Protein AF-A0A8J4XPM4-F1 (afdb_monomer_lite)

Radius of gyration: 44.92 Å; chains: 1; bounding box: 118×61×129 Å

Secondary structure (DSSP, 8-state):
------B-TTT--BSS-GGG--SPP--TTT--SS-GGG-TTSPPPPPPP---SS------PPP-GGG-B-TTT--BT--TTS--GGGG-----------PPPPPPPPPPP-PPP--------HHHHHHHHHHHHHHHHHHHHHHHHHHHHHHHHHHHHHHHHHHHHHHHHHHHHHHHHHHHHHHHHHHHHHHHHHHHHHHTS--------PPP---------------------PPP---------

Organism: Chionoecetes opilio (NCBI:txid41210)

Foldseek 3Di:
DDDPFAQDPQQRDTRDHVVPDPDQGAQPQPRHRDDVVPDPRDDDDPPDPDDDDDDDDPPPPDPPQQPDADPVHRDGPDDPPNPPPVPPPPDDDDDDDDPDDDDDDDDDDDDDDDDDDDPPDDVVNVVVVVVVVVVVVVVVVVVVVVVVVVVVVVVVVVVVVVVVVVVVVVVVVVVVVVVVVVVVVVVVVVVVVVVVVVVVPPPPVPPPPPPDPDPDDDDDDDDDDDDDDDDDDDDDDDDDDDDDDD

Structure (mmCIF, N/CA/C/O backbone):
data_AF-A0A8J4XPM4-F1
#
_entry.id   AF-A0A8J4XPM4-F1
#
loop_
_atom_site.group_PDB
_atom_site.id
_atom_site.type_symbol
_atom_site.label_atom_id
_atom_site.label_alt_id
_atom_site.label_comp_id
_atom_site.label_asym_id
_atom_site.label_entity_id
_atom_site.label_seq_id
_atom_site.pdbx_PDB_ins_code
_atom_site.Cartn_x
_atom_site.Cartn_y
_atom_site.Cartn_z
_atom_site.occupancy
_atom_site.B_iso_or_equiv
_atom_site.auth_seq_id
_atom_site.auth_comp_id
_atom_site.auth_asym_id
_atom_site.auth_atom_id
_atom_site.pdbx_PDB_model_num
ATOM 1 N N . MET A 1 1 ? -12.839 8.897 8.160 1.00 42.00 1 MET A N 1
ATOM 2 C CA . MET A 1 1 ? -12.984 7.441 8.367 1.00 42.00 1 MET A CA 1
ATOM 3 C C . MET A 1 1 ? -13.917 6.866 7.301 1.00 42.00 1 MET A C 1
ATOM 5 O O . MET A 1 1 ? -15.115 6.746 7.505 1.00 42.00 1 MET A O 1
ATOM 9 N N . LYS A 1 2 ? -13.365 6.619 6.119 1.00 52.78 2 LYS A N 1
ATOM 10 C CA . LYS A 1 2 ? -13.901 5.799 5.024 1.00 52.78 2 LYS A CA 1
ATOM 11 C C . LYS A 1 2 ? -12.725 4.840 4.800 1.00 52.78 2 LYS A C 1
ATOM 13 O O . LYS A 1 2 ? -11.612 5.337 4.710 1.00 52.78 2 LYS A O 1
ATOM 18 N N . ASP A 1 3 ? -12.789 3.566 5.173 1.00 50.44 3 ASP A N 1
ATOM 19 C CA . ASP A 1 3 ? -12.898 2.480 4.187 1.00 50.44 3 ASP A CA 1
ATOM 20 C C . ASP A 1 3 ? -12.717 1.099 4.868 1.00 50.44 3 ASP A C 1
ATOM 22 O O . ASP A 1 3 ? -12.080 0.204 4.325 1.00 50.44 3 ASP A O 1
ATOM 26 N N . GLU A 1 4 ? -13.275 0.875 6.062 1.00 70.81 4 GLU A N 1
ATOM 27 C CA . GLU A 1 4 ? -13.401 -0.490 6.618 1.00 70.81 4 GLU A CA 1
ATOM 28 C C . GLU A 1 4 ? -14.730 -1.122 6.176 1.00 70.81 4 GLU A C 1
ATOM 30 O O . GLU A 1 4 ? -15.572 -1.551 6.967 1.00 70.81 4 GLU A O 1
ATOM 35 N N . GLN A 1 5 ? -14.972 -1.143 4.865 1.00 70.00 5 GLN A N 1
ATOM 36 C CA . GLN A 1 5 ? -16.084 -1.925 4.340 1.00 70.00 5 GLN A CA 1
ATOM 37 C C . GLN A 1 5 ? -15.714 -3.403 4.418 1.00 70.00 5 GLN A C 1
ATOM 39 O O . GLN A 1 5 ? -14.783 -3.872 3.767 1.00 70.00 5 GLN A O 1
ATOM 44 N N . SER A 1 6 ? -16.463 -4.142 5.235 1.00 77.62 6 SER A N 1
ATOM 45 C CA . SER A 1 6 ? -16.350 -5.595 5.302 1.00 77.62 6 SER A CA 1
ATOM 46 C C . SER A 1 6 ? -16.580 -6.198 3.913 1.00 77.62 6 SER A C 1
ATOM 48 O O . SER A 1 6 ? -17.618 -5.998 3.275 1.00 77.62 6 SER A O 1
ATOM 50 N N . TRP A 1 7 ? -15.558 -6.906 3.441 1.00 83.12 7 TRP A N 1
ATOM 51 C CA . TRP A 1 7 ? -15.551 -7.659 2.201 1.00 83.12 7 TRP A CA 1
ATOM 52 C C . TRP A 1 7 ? -15.975 -9.091 2.506 1.00 83.12 7 TRP A C 1
ATOM 54 O O . TRP A 1 7 ? -15.465 -9.748 3.419 1.00 83.12 7 TRP A O 1
ATOM 64 N N . CYS A 1 8 ? -16.956 -9.576 1.758 1.00 86.12 8 CYS A N 1
ATOM 65 C CA . CYS A 1 8 ? -17.426 -10.938 1.892 1.00 86.12 8 CYS A CA 1
ATOM 66 C C . CYS A 1 8 ? -16.533 -11.866 1.067 1.00 86.12 8 CYS A C 1
ATOM 68 O O . CYS A 1 8 ? -16.624 -11.889 -0.155 1.00 86.12 8 CYS A O 1
ATOM 70 N N . PHE A 1 9 ? -15.732 -12.708 1.715 1.00 80.12 9 PHE A N 1
ATOM 71 C CA . PHE A 1 9 ? -14.882 -13.693 1.027 1.00 80.12 9 PHE A CA 1
ATOM 72 C C . PHE A 1 9 ? -15.665 -14.746 0.231 1.00 80.12 9 PHE A C 1
ATOM 74 O O . PHE A 1 9 ? -15.098 -15.432 -0.614 1.00 80.12 9 PHE A O 1
ATOM 81 N N . ARG A 1 10 ? -16.965 -14.903 0.511 1.00 78.12 10 ARG A N 1
ATOM 82 C CA . ARG A 1 10 ? -17.815 -15.908 -0.139 1.00 78.12 10 ARG A CA 1
ATOM 83 C C . ARG A 1 10 ? -18.283 -15.467 -1.528 1.00 78.12 10 ARG A C 1
ATOM 85 O O . ARG A 1 10 ? -18.358 -16.290 -2.435 1.00 78.12 10 ARG A O 1
ATOM 92 N N . CYS A 1 11 ? -18.583 -14.177 -1.696 1.00 83.50 11 CYS A N 1
ATOM 93 C CA . CYS A 1 11 ? -19.112 -13.617 -2.946 1.00 83.50 11 CYS A CA 1
ATOM 94 C C . CYS A 1 11 ? -18.287 -12.462 -3.524 1.00 83.50 11 CYS A C 1
ATOM 96 O O . CYS A 1 11 ? -18.628 -11.959 -4.591 1.00 83.50 11 CYS A O 1
ATOM 98 N N . TRP A 1 12 ? -17.231 -12.044 -2.822 1.00 82.50 12 TRP A N 1
ATOM 99 C CA . TRP A 1 12 ? -16.387 -10.889 -3.137 1.00 82.50 12 TRP A CA 1
ATOM 100 C C . TRP A 1 12 ? -17.145 -9.550 -3.175 1.00 82.50 12 TRP A C 1
ATOM 102 O O . TRP A 1 12 ? -16.657 -8.567 -3.723 1.00 82.50 12 TRP A O 1
ATOM 112 N N . GLY A 1 13 ? -18.343 -9.504 -2.586 1.00 80.50 13 GLY A N 1
ATOM 113 C CA . GLY A 1 13 ? -19.171 -8.306 -2.479 1.00 80.50 13 GLY A CA 1
ATOM 114 C C . GLY A 1 13 ? -18.864 -7.482 -1.229 1.00 80.50 13 GLY A C 1
ATOM 115 O O . GLY A 1 13 ? -18.388 -8.002 -0.217 1.00 80.50 13 GLY A O 1
ATOM 116 N N . PHE A 1 14 ? -19.187 -6.193 -1.293 1.00 85.94 14 PHE A N 1
ATOM 117 C CA . PHE A 1 14 ? -19.075 -5.264 -0.169 1.00 85.94 14 PHE A CA 1
ATOM 118 C C . PHE A 1 14 ? -20.349 -5.267 0.690 1.00 85.94 14 PHE A C 1
ATOM 120 O O . PHE A 1 14 ? -21.438 -5.616 0.225 1.00 85.94 14 PHE A O 1
ATOM 127 N N . GLY A 1 15 ? -20.218 -4.859 1.955 1.00 86.62 15 GLY A N 1
ATOM 128 C CA . GLY A 1 15 ? -21.355 -4.529 2.823 1.00 86.62 15 GLY A CA 1
ATOM 129 C C . GLY A 1 15 ? -21.896 -5.678 3.677 1.00 86.62 15 GLY A C 1
ATOM 130 O O . GLY A 1 15 ? -22.925 -5.510 4.327 1.00 86.62 15 GLY A O 1
ATOM 131 N N . HIS A 1 16 ? -21.230 -6.835 3.701 1.00 87.06 16 HIS A N 1
ATOM 132 C CA . HIS A 1 16 ? -21.585 -7.936 4.598 1.00 87.06 16 HIS A CA 1
ATOM 133 C C . HIS A 1 16 ? -20.398 -8.869 4.871 1.00 87.06 16 HIS A C 1
ATOM 135 O O . HIS A 1 16 ? -19.428 -8.932 4.121 1.00 87.06 16 HIS A O 1
ATOM 141 N N . ILE A 1 17 ? -20.499 -9.637 5.957 1.00 85.25 17 ILE A N 1
ATOM 142 C CA . ILE A 1 17 ? -19.488 -10.612 6.385 1.00 85.25 17 ILE A CA 1
ATOM 143 C C . ILE A 1 17 ? -19.877 -11.996 5.847 1.00 85.25 17 ILE A C 1
ATOM 145 O O . ILE A 1 17 ? -21.061 -12.338 5.830 1.00 85.25 17 ILE A O 1
ATOM 149 N N . SER A 1 18 ? -18.895 -12.825 5.471 1.00 82.56 18 SER A N 1
ATOM 150 C CA . SER A 1 18 ? -19.085 -14.149 4.843 1.00 82.56 18 SER A CA 1
ATOM 151 C C . SER A 1 18 ? -20.121 -15.053 5.518 1.00 82.56 18 SER A C 1
ATOM 153 O O . SER A 1 18 ? -20.815 -15.803 4.836 1.00 82.56 18 SER A O 1
ATOM 155 N N . ARG A 1 19 ? -20.270 -14.961 6.847 1.00 83.69 19 ARG A N 1
ATOM 156 C CA . ARG A 1 19 ? -21.237 -15.751 7.629 1.00 83.69 19 ARG A CA 1
ATOM 157 C C . ARG A 1 19 ? -22.705 -15.447 7.295 1.00 83.69 19 ARG A C 1
ATOM 159 O O . ARG A 1 19 ? -23.546 -16.318 7.479 1.00 83.69 19 ARG A O 1
ATOM 166 N N . TYR A 1 20 ? -23.009 -14.237 6.830 1.00 87.25 20 TYR A N 1
ATOM 167 C CA . TYR A 1 20 ? -24.369 -13.791 6.494 1.00 87.25 20 TYR A CA 1
ATOM 168 C C . TYR A 1 20 ? -24.584 -13.668 4.981 1.00 87.25 20 TYR A C 1
ATOM 170 O O . TYR A 1 20 ? -25.550 -13.060 4.530 1.00 87.25 20 TYR A O 1
ATOM 178 N N . CYS A 1 21 ? -23.667 -14.214 4.181 1.00 86.19 21 CYS A N 1
ATOM 179 C CA . CYS A 1 21 ? -23.781 -14.191 2.735 1.00 86.19 21 CYS A CA 1
ATOM 180 C C . CYS A 1 21 ? -24.701 -15.316 2.252 1.00 86.19 21 CYS A C 1
ATOM 182 O O . CYS A 1 21 ? -24.356 -16.495 2.372 1.00 86.19 21 CYS A O 1
ATOM 184 N N . PHE A 1 22 ? -25.843 -14.936 1.675 1.00 86.56 22 PHE A N 1
ATOM 185 C CA . PHE A 1 22 ? -26.785 -15.849 1.017 1.00 86.56 22 PHE A CA 1
ATOM 186 C C . PHE A 1 22 ? -26.437 -16.129 -0.453 1.00 86.56 22 PHE A C 1
ATOM 188 O O . PHE A 1 22 ? -27.108 -16.933 -1.093 1.00 86.56 22 PHE A O 1
ATOM 195 N N . ALA A 1 23 ? -25.413 -15.471 -1.007 1.00 82.25 23 ALA A N 1
ATOM 196 C CA . ALA A 1 23 ? -24.981 -15.740 -2.372 1.00 82.25 23 ALA A CA 1
ATOM 197 C C . ALA A 1 23 ? -24.381 -17.150 -2.475 1.00 82.25 23 ALA A C 1
ATOM 199 O O . ALA A 1 23 ? -23.710 -17.623 -1.553 1.00 82.25 23 ALA A O 1
ATOM 200 N N . ALA A 1 24 ? -24.612 -17.803 -3.615 1.00 81.62 24 ALA A N 1
ATOM 201 C CA . ALA A 1 24 ? -23.974 -19.072 -3.932 1.00 81.62 24 ALA A CA 1
ATOM 202 C C . ALA A 1 24 ? -22.446 -18.912 -3.926 1.00 81.62 24 ALA A C 1
ATOM 204 O O . ALA A 1 24 ? -21.918 -17.868 -4.319 1.00 81.62 24 ALA A O 1
ATOM 205 N N . GLU A 1 25 ? -21.740 -19.945 -3.471 1.00 81.62 25 GLU A N 1
ATOM 206 C CA . GLU A 1 25 ? -20.280 -19.942 -3.450 1.00 81.62 25 GLU A CA 1
ATOM 207 C C . GLU A 1 25 ? -19.736 -19.789 -4.866 1.00 81.62 25 GLU A C 1
ATOM 209 O O . GLU A 1 25 ? -20.164 -20.474 -5.798 1.00 81.62 25 GLU A O 1
ATOM 214 N N . ARG A 1 26 ? -18.802 -18.851 -5.026 1.00 88.06 26 ARG A N 1
ATOM 215 C CA . ARG A 1 26 ? -18.101 -18.626 -6.288 1.00 88.06 26 ARG A CA 1
ATOM 216 C C . ARG A 1 26 ? -16.662 -19.078 -6.134 1.00 88.06 26 ARG A C 1
ATOM 218 O O . ARG A 1 26 ? -16.038 -18.860 -5.096 1.00 88.06 26 ARG A O 1
ATOM 225 N N . CYS A 1 27 ? -16.122 -19.679 -7.182 1.00 86.62 27 CYS A N 1
ATOM 226 C CA . CYS A 1 27 ? -14.729 -20.086 -7.194 1.00 86.62 27 CYS A CA 1
ATOM 227 C C . CYS A 1 27 ? -13.802 -18.869 -7.016 1.00 86.62 27 CYS A C 1
ATOM 229 O O . CYS A 1 27 ? -13.847 -17.942 -7.818 1.00 86.62 27 CYS A O 1
ATOM 231 N N . ALA A 1 28 ? -12.885 -18.907 -6.047 1.00 84.62 28 ALA A N 1
ATOM 232 C CA . ALA A 1 28 ? -11.930 -17.824 -5.784 1.00 84.62 28 ALA A CA 1
ATOM 233 C C . ALA A 1 28 ? -10.970 -17.539 -6.958 1.00 84.62 28 ALA A C 1
ATOM 235 O O . ALA A 1 28 ? -10.434 -16.444 -7.062 1.00 84.62 28 ALA A O 1
ATOM 236 N N . TRP A 1 29 ? -10.757 -18.519 -7.843 1.00 88.06 29 TRP A N 1
ATOM 237 C CA . TRP A 1 29 ? -9.830 -18.406 -8.976 1.00 88.06 29 TRP A CA 1
ATOM 238 C C . TRP A 1 29 ? -10.451 -17.845 -10.262 1.00 88.06 29 TRP A C 1
ATOM 240 O O . TRP A 1 29 ? -9.749 -17.231 -11.053 1.00 88.06 29 TRP A O 1
ATOM 250 N N . CYS A 1 30 ? -11.742 -18.081 -10.508 1.00 92.31 30 CYS A N 1
ATOM 251 C CA . CYS A 1 30 ? -12.391 -17.751 -11.786 1.00 92.31 30 CYS A CA 1
ATOM 252 C C . CYS A 1 30 ? -13.807 -17.179 -11.631 1.00 92.31 30 CYS A C 1
ATOM 254 O O . CYS A 1 30 ? -14.482 -16.904 -12.620 1.00 92.31 30 CYS A O 1
ATOM 256 N N . SER A 1 31 ? -14.293 -17.044 -10.396 1.00 87.31 31 SER A N 1
ATOM 257 C CA . SER A 1 31 ? -15.639 -16.577 -10.061 1.00 87.31 31 SER A CA 1
ATOM 258 C C . SER A 1 31 ? -16.785 -17.417 -10.651 1.00 87.31 31 SER A C 1
ATOM 260 O O . SER A 1 31 ? -17.922 -16.943 -10.701 1.00 87.31 31 SER A O 1
ATOM 262 N N . GLY A 1 32 ? -16.528 -18.656 -11.084 1.00 89.81 32 GLY A N 1
ATOM 263 C CA . GLY A 1 32 ? -17.542 -19.589 -11.595 1.00 89.81 32 GLY A CA 1
ATOM 264 C C . GLY A 1 32 ? -18.384 -20.266 -10.495 1.00 89.81 32 GLY A C 1
ATOM 265 O O . GLY A 1 32 ? -17.995 -20.226 -9.325 1.00 89.81 32 GLY A O 1
ATOM 266 N N . PRO A 1 33 ? -19.523 -20.899 -10.849 1.00 91.88 33 PRO A N 1
ATOM 267 C CA . PRO A 1 33 ? -20.434 -21.570 -9.914 1.00 91.88 33 PRO A CA 1
ATOM 268 C C . PRO A 1 33 ? -19.957 -22.996 -9.576 1.00 91.88 33 PRO A C 1
ATOM 270 O O . PRO A 1 33 ? -20.613 -23.982 -9.901 1.00 91.88 33 PRO A O 1
ATOM 273 N N . HIS A 1 34 ? -18.773 -23.114 -8.984 1.00 90.62 34 HIS A N 1
ATOM 274 C CA . HIS A 1 34 ? -18.203 -24.388 -8.540 1.00 90.62 34 HIS A CA 1
ATOM 275 C C . HIS A 1 34 ? -17.293 -24.183 -7.324 1.00 90.62 34 HIS A C 1
ATOM 277 O O . HIS A 1 34 ? -16.844 -23.068 -7.049 1.00 90.62 34 HIS A O 1
ATOM 283 N N . ASP A 1 35 ? -16.986 -25.271 -6.614 1.00 85.62 35 ASP A N 1
ATOM 284 C CA . ASP A 1 35 ? -16.034 -25.258 -5.501 1.00 85.62 35 ASP A CA 1
ATOM 285 C C . ASP A 1 35 ? -14.629 -24.905 -6.018 1.00 85.62 35 ASP A C 1
ATOM 287 O O . ASP A 1 35 ? -14.123 -25.531 -6.954 1.00 85.62 35 ASP A O 1
ATOM 291 N N . SER A 1 36 ? -13.963 -23.945 -5.368 1.00 85.75 36 SER A N 1
ATOM 292 C CA . SER A 1 36 ? -12.590 -23.514 -5.672 1.00 85.75 36 SER A CA 1
ATOM 293 C C . SER A 1 36 ? -11.576 -24.665 -5.746 1.00 85.75 36 SER A C 1
ATOM 295 O O . SER A 1 36 ? -10.544 -24.525 -6.405 1.00 85.75 36 SER A O 1
ATOM 297 N N . ARG A 1 37 ? -11.846 -25.802 -5.091 1.00 84.69 37 ARG A N 1
ATOM 298 C CA . ARG A 1 37 ? -11.010 -27.015 -5.138 1.00 84.69 37 ARG A CA 1
ATOM 299 C C . ARG A 1 37 ? -11.094 -27.766 -6.467 1.00 84.69 37 ARG A C 1
ATOM 301 O O . ARG A 1 37 ? -10.121 -28.416 -6.838 1.00 84.69 37 ARG A O 1
ATOM 308 N N . SER A 1 38 ? -12.224 -27.653 -7.160 1.00 91.88 38 SER A N 1
ATOM 309 C CA . SER A 1 38 ? -12.510 -28.289 -8.455 1.00 91.88 38 SER A CA 1
ATOM 310 C C . SER A 1 38 ? -12.233 -27.380 -9.658 1.00 91.88 38 SER A C 1
ATOM 312 O O . SER A 1 38 ? -12.502 -27.754 -10.796 1.00 91.88 38 SER A O 1
ATOM 314 N N . CYS A 1 39 ? -11.710 -26.174 -9.420 1.00 93.00 39 CYS A N 1
ATOM 315 C CA . CYS A 1 39 ? -11.512 -25.193 -10.476 1.00 93.00 39 CYS A CA 1
ATOM 316 C C . CYS A 1 39 ? -10.414 -25.620 -11.463 1.00 93.00 39 CYS A C 1
ATOM 318 O O . CYS A 1 39 ? -9.282 -25.846 -11.030 1.00 93.00 39 CYS A O 1
ATOM 320 N N . PRO A 1 40 ? -10.683 -25.633 -12.783 1.00 93.19 40 PRO A N 1
ATOM 321 C CA . PRO A 1 40 ? -9.679 -25.973 -13.795 1.00 93.19 40 PRO A CA 1
ATOM 322 C C . PRO A 1 40 ? -8.547 -24.939 -13.890 1.00 93.19 40 PRO A C 1
ATOM 324 O O . PRO A 1 40 ? -7.466 -25.253 -14.374 1.00 93.19 40 PRO A O 1
ATOM 327 N N . HIS A 1 41 ? -8.770 -23.713 -13.401 1.00 92.62 41 HIS A N 1
ATOM 328 C CA . HIS A 1 41 ? -7.745 -22.667 -13.324 1.00 92.62 41 HIS A CA 1
ATOM 329 C C . HIS A 1 41 ? -6.884 -22.750 -12.059 1.00 92.62 41 HIS A C 1
ATOM 331 O O . HIS A 1 41 ? -5.960 -21.953 -11.895 1.00 92.62 41 HIS A O 1
ATOM 337 N N . ARG A 1 42 ? -7.176 -23.678 -11.139 1.00 91.12 42 ARG A N 1
ATOM 338 C CA . ARG A 1 42 ? -6.344 -23.865 -9.954 1.00 91.12 42 ARG A CA 1
ATOM 339 C C . ARG A 1 42 ? -5.017 -24.472 -10.395 1.00 91.12 42 ARG A C 1
ATOM 341 O O . ARG A 1 42 ? -4.989 -25.592 -10.900 1.00 91.12 42 ARG A O 1
ATOM 348 N N . ALA A 1 43 ? -3.923 -23.743 -10.177 1.00 87.25 43 ALA A N 1
ATOM 349 C CA . ALA A 1 43 ? -2.589 -24.285 -10.395 1.00 87.25 43 ALA A CA 1
ATOM 350 C C . ALA A 1 43 ? -2.451 -25.608 -9.617 1.00 87.25 43 ALA A C 1
ATOM 352 O O . ALA A 1 43 ? -2.860 -25.660 -8.447 1.00 87.25 43 ALA A O 1
ATOM 353 N N . PRO A 1 44 ? -1.927 -26.679 -10.243 1.00 84.50 44 PRO A N 1
ATOM 354 C CA . PRO A 1 44 ? -1.701 -27.928 -9.540 1.00 84.50 44 PRO A CA 1
ATOM 355 C C . PRO A 1 44 ? -0.850 -27.648 -8.296 1.00 84.50 44 PRO A C 1
ATOM 357 O O . PRO A 1 44 ? 0.054 -26.805 -8.360 1.00 84.50 44 PRO A O 1
ATOM 360 N N . PRO A 1 45 ? -1.153 -28.288 -7.151 1.00 79.94 45 PRO A N 1
ATOM 361 C CA . PRO A 1 45 ? -0.323 -28.129 -5.969 1.00 79.94 45 PRO A CA 1
ATOM 362 C C . PRO A 1 45 ? 1.127 -28.439 -6.364 1.00 79.94 45 PRO A C 1
ATOM 364 O O . PRO A 1 45 ? 1.344 -29.401 -7.108 1.00 79.94 45 PRO A O 1
ATOM 367 N N . PRO A 1 46 ? 2.107 -27.622 -5.935 1.00 80.75 46 PRO A N 1
ATOM 368 C CA . PRO A 1 46 ? 3.504 -27.901 -6.228 1.00 80.75 46 PRO A CA 1
ATOM 369 C C . PRO A 1 46 ? 3.804 -29.336 -5.799 1.00 80.75 46 PRO A C 1
ATOM 371 O O . PRO A 1 46 ? 3.350 -29.763 -4.733 1.00 80.75 46 PRO A O 1
ATOM 374 N N . ALA A 1 47 ? 4.498 -30.086 -6.661 1.00 80.56 47 ALA A N 1
ATOM 375 C CA . ALA A 1 47 ? 4.862 -31.465 -6.374 1.00 80.56 47 ALA A CA 1
ATOM 376 C C . ALA A 1 47 ? 5.512 -31.504 -4.989 1.00 80.56 47 ALA A C 1
ATOM 378 O O . ALA A 1 47 ? 6.473 -30.771 -4.736 1.00 80.56 47 ALA A O 1
ATOM 379 N N . ALA A 1 48 ? 4.936 -32.294 -4.080 1.00 71.12 48 ALA A N 1
ATOM 380 C CA . ALA A 1 48 ? 5.519 -32.481 -2.765 1.00 71.12 48 ALA A CA 1
ATOM 381 C C . ALA A 1 48 ? 6.974 -32.928 -2.980 1.00 71.12 48 ALA A C 1
ATOM 383 O O . ALA A 1 48 ? 7.193 -33.846 -3.778 1.00 71.12 48 ALA A O 1
ATOM 384 N N . PRO A 1 49 ? 7.966 -32.265 -2.361 1.00 68.38 49 PRO A N 1
ATOM 385 C CA . PRO A 1 49 ? 9.354 -32.661 -2.533 1.00 68.38 49 PRO A CA 1
ATOM 386 C C . PRO A 1 49 ? 9.474 -34.131 -2.130 1.00 68.38 49 PRO A C 1
ATOM 388 O O . PRO A 1 49 ? 9.037 -34.512 -1.040 1.00 68.38 49 PRO A O 1
ATOM 391 N N . ALA A 1 50 ? 10.000 -34.956 -3.041 1.00 58.97 50 ALA A N 1
ATOM 392 C CA . ALA A 1 50 ? 10.276 -36.358 -2.770 1.00 58.97 50 ALA A CA 1
ATOM 393 C C . ALA A 1 50 ? 11.146 -36.413 -1.511 1.00 58.97 50 ALA A C 1
ATOM 395 O O . ALA A 1 50 ? 12.250 -35.874 -1.483 1.00 58.97 50 ALA A O 1
ATOM 396 N N . SER A 1 51 ? 10.581 -36.951 -0.431 1.00 49.06 51 SER A N 1
ATOM 397 C CA . SER A 1 51 ? 11.270 -37.059 0.847 1.00 49.06 51 SER A CA 1
ATOM 398 C C . SER A 1 51 ? 12.337 -38.136 0.735 1.00 49.06 51 SER A C 1
ATOM 400 O O . SER A 1 51 ? 12.064 -39.313 0.964 1.00 49.06 51 SER A O 1
ATOM 402 N N . ASP A 1 52 ? 13.552 -37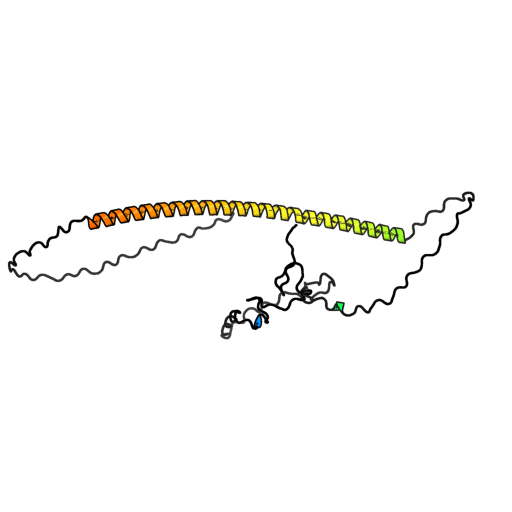.720 0.394 1.00 52.12 52 ASP A N 1
ATOM 403 C CA . ASP A 1 52 ? 14.738 -38.480 0.750 1.00 52.12 52 ASP A CA 1
ATOM 404 C C . ASP A 1 52 ? 14.843 -38.498 2.277 1.00 52.12 52 ASP A C 1
ATOM 406 O O . ASP A 1 52 ? 14.755 -37.481 2.970 1.00 52.12 52 ASP A O 1
ATOM 410 N N . SER A 1 53 ? 14.928 -39.714 2.800 1.00 54.78 53 SER A N 1
ATOM 411 C CA . SER A 1 53 ? 14.969 -40.002 4.226 1.00 54.78 53 SER A CA 1
ATOM 412 C C . SER A 1 53 ? 16.166 -39.327 4.908 1.00 54.78 53 SER A C 1
ATOM 414 O O . SER A 1 53 ? 17.242 -39.213 4.332 1.00 54.78 53 SER A O 1
ATOM 416 N N . ALA A 1 54 ? 15.976 -38.978 6.185 1.00 52.72 54 ALA A N 1
ATOM 417 C CA . ALA A 1 54 ? 16.989 -38.502 7.136 1.00 52.72 54 ALA A CA 1
ATOM 418 C C . ALA A 1 54 ? 17.376 -37.013 7.075 1.00 52.72 54 ALA A C 1
ATOM 420 O O . ALA A 1 54 ? 18.544 -36.642 7.124 1.00 52.72 54 ALA A O 1
ATOM 421 N N . SER A 1 55 ? 16.384 -36.133 7.124 1.00 49.47 55 SER A N 1
ATOM 422 C CA . SER A 1 55 ? 16.484 -34.913 7.931 1.00 49.47 55 SER A CA 1
ATOM 423 C C . SER A 1 55 ? 15.079 -34.510 8.326 1.00 49.47 55 SER A C 1
ATOM 425 O O . SER A 1 55 ? 14.362 -33.899 7.543 1.00 49.47 55 SER A O 1
ATOM 427 N N . THR A 1 56 ? 14.663 -34.918 9.525 1.00 49.69 56 THR A N 1
ATOM 428 C CA . THR A 1 56 ? 13.438 -34.431 10.159 1.00 49.69 56 THR A CA 1
ATOM 429 C C . THR A 1 56 ? 13.490 -32.901 10.117 1.00 49.69 56 THR A C 1
ATOM 431 O O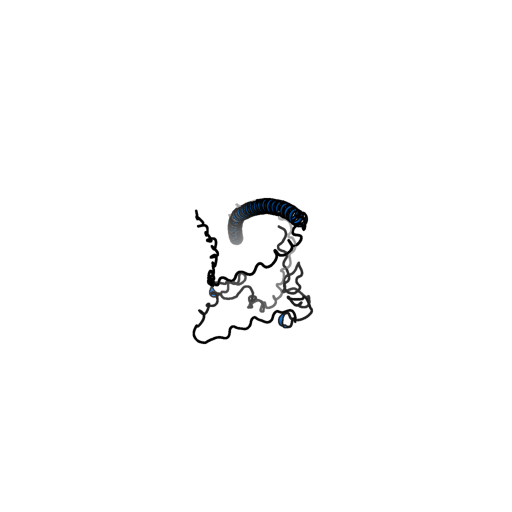 . THR A 1 56 ? 14.351 -32.328 10.791 1.00 49.69 56 THR A O 1
ATOM 434 N N . PRO A 1 57 ? 12.654 -32.211 9.313 1.00 57.53 57 PRO A N 1
ATOM 435 C CA . PRO A 1 57 ? 12.563 -30.765 9.425 1.00 57.53 57 PRO A CA 1
ATOM 436 C C . PRO A 1 57 ? 12.166 -30.465 10.873 1.00 57.53 57 PRO A C 1
ATOM 438 O O . PRO A 1 57 ? 11.365 -31.224 11.430 1.00 57.53 57 PRO A O 1
ATOM 441 N N . PRO A 1 58 ? 12.729 -29.425 11.517 1.00 54.44 58 PRO A N 1
ATOM 442 C CA . PRO A 1 58 ? 12.332 -29.072 12.868 1.00 54.44 58 PRO A CA 1
ATOM 443 C C . PRO A 1 58 ? 10.817 -28.928 12.852 1.00 54.44 58 PRO A C 1
ATOM 445 O O . PRO A 1 58 ? 10.274 -28.103 12.116 1.00 54.44 58 PRO A O 1
ATOM 448 N N . GLN A 1 59 ? 10.147 -29.814 13.587 1.00 53.00 59 GLN A N 1
ATOM 449 C CA . GLN A 1 59 ? 8.717 -29.766 13.792 1.00 53.00 59 GLN A CA 1
ATOM 450 C C . GLN A 1 59 ? 8.451 -28.370 14.344 1.00 53.00 59 GLN A C 1
ATOM 452 O O . GLN A 1 59 ? 8.801 -28.076 15.485 1.00 53.00 59 GLN A O 1
ATOM 457 N N . VAL A 1 60 ? 7.938 -27.475 13.498 1.00 50.62 60 VAL A N 1
ATOM 458 C CA . VAL A 1 60 ? 7.483 -26.165 13.942 1.00 50.62 60 VAL A CA 1
ATOM 459 C C . VAL A 1 60 ? 6.305 -26.495 14.831 1.00 50.62 60 VAL A C 1
ATOM 461 O O . VAL A 1 60 ? 5.221 -26.814 14.339 1.00 50.62 60 VAL A O 1
ATOM 464 N N . SER A 1 61 ? 6.564 -26.550 16.137 1.00 63.25 61 SER A N 1
ATOM 465 C CA . SER A 1 61 ? 5.534 -26.708 17.145 1.00 63.25 61 SER A CA 1
ATOM 466 C C . SER A 1 61 ? 4.429 -25.726 16.777 1.00 63.25 61 SER A C 1
ATOM 468 O O . SER A 1 61 ? 4.746 -24.553 16.537 1.00 63.25 61 SER A O 1
ATOM 470 N N . PRO A 1 62 ? 3.172 -26.183 16.631 1.00 66.12 62 PRO A N 1
ATOM 471 C CA . PRO A 1 62 ? 2.077 -25.269 16.360 1.00 66.12 62 PRO A CA 1
ATOM 472 C C . PRO A 1 62 ? 2.184 -24.117 17.367 1.00 66.12 62 PRO A C 1
ATOM 474 O O . PRO A 1 62 ? 2.469 -24.387 18.539 1.00 66.12 62 PRO A O 1
ATOM 477 N N . PRO A 1 63 ? 2.077 -22.854 16.909 1.00 67.94 63 PRO A N 1
ATOM 478 C CA . PRO A 1 63 ? 2.236 -21.700 17.781 1.00 67.94 63 PRO A CA 1
ATOM 479 C C . PRO A 1 63 ? 1.354 -21.914 18.999 1.00 67.94 63 PRO A C 1
ATOM 481 O O . PRO A 1 63 ? 0.213 -22.344 18.844 1.00 67.94 63 PRO A O 1
ATOM 484 N N . ASP A 1 64 ? 1.907 -21.692 20.187 1.00 70.50 64 ASP A N 1
ATOM 485 C CA . ASP A 1 64 ? 1.228 -21.998 21.435 1.00 70.50 64 ASP A CA 1
ATOM 486 C C . ASP A 1 64 ? -0.082 -21.201 21.519 1.00 70.50 64 ASP A C 1
ATOM 488 O O . ASP A 1 64 ? -0.115 -20.009 21.835 1.00 70.50 64 ASP A O 1
ATOM 492 N N . THR A 1 65 ? -1.184 -21.85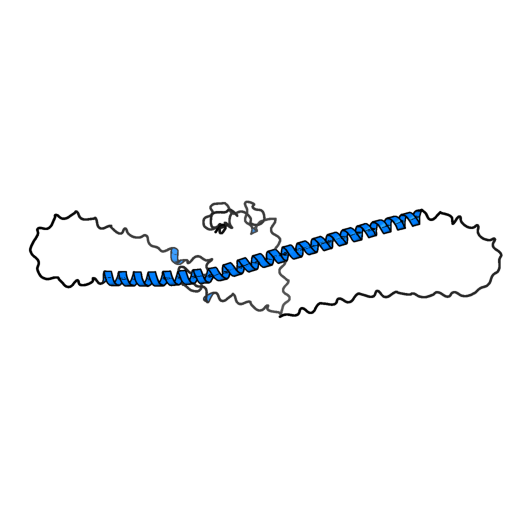4 21.150 1.00 69.94 65 THR A N 1
ATOM 493 C CA . THR A 1 65 ? -2.510 -21.243 21.152 1.00 69.94 65 THR A CA 1
ATOM 494 C C . THR A 1 65 ? -3.110 -21.207 22.554 1.00 69.94 65 THR A C 1
ATOM 496 O O . THR A 1 65 ? -4.239 -20.741 22.706 1.00 69.94 65 THR A O 1
ATOM 499 N N . SER A 1 66 ? -2.393 -21.679 23.583 1.00 74.06 66 SER A N 1
ATOM 500 C CA . SER A 1 66 ? -2.869 -21.645 24.972 1.00 74.06 66 SER A CA 1
ATOM 501 C C . SER A 1 66 ? -3.096 -20.220 25.484 1.00 74.06 66 SER A C 1
ATOM 503 O O . SER A 1 66 ? -3.968 -20.010 26.321 1.00 74.06 66 SER A O 1
ATOM 505 N N . LEU A 1 67 ? -2.394 -19.233 24.917 1.00 75.06 67 LEU A N 1
ATOM 506 C CA . LEU A 1 67 ? -2.524 -17.813 25.263 1.00 75.06 67 LEU A CA 1
ATOM 507 C C . LEU A 1 67 ? -3.712 -17.108 24.587 1.00 75.06 67 LEU A C 1
ATOM 509 O O . LEU A 1 67 ? -3.978 -15.941 24.866 1.00 75.06 67 LEU A O 1
ATOM 513 N N . TRP A 1 68 ? -4.423 -17.775 23.675 1.00 73.69 68 TRP A N 1
ATOM 514 C CA . TRP A 1 68 ? -5.544 -17.157 22.971 1.00 73.69 68 TRP A CA 1
ATOM 515 C C . TRP A 1 68 ? -6.823 -17.307 23.789 1.00 73.69 68 TRP A C 1
ATOM 517 O O . TRP A 1 68 ? -7.399 -18.393 23.884 1.00 73.69 68 TRP A O 1
ATOM 527 N N . GLU A 1 69 ? -7.284 -16.192 24.349 1.00 77.19 69 GLU A N 1
ATOM 528 C CA . GLU A 1 69 ? -8.585 -16.091 24.998 1.00 77.19 69 GLU A CA 1
ATOM 529 C C . GLU A 1 69 ? -9.651 -15.640 24.002 1.00 77.19 69 GLU A C 1
ATOM 531 O O . GLU A 1 69 ? -9.466 -14.700 23.225 1.00 77.19 69 GLU A O 1
ATOM 536 N N . CYS A 1 70 ? -10.822 -16.273 24.046 1.00 76.12 70 CYS A N 1
ATOM 537 C CA . CYS A 1 70 ? -11.958 -15.762 23.292 1.00 76.12 70 CYS A CA 1
ATOM 538 C C . CYS A 1 70 ? -12.399 -14.396 23.864 1.00 76.12 70 CYS A C 1
ATOM 540 O O . CYS A 1 70 ? -12.902 -14.373 24.986 1.00 76.12 70 CYS A O 1
ATOM 542 N N . PRO A 1 71 ? -12.389 -13.282 23.104 1.00 66.88 71 PRO A N 1
ATOM 543 C CA . PRO A 1 71 ? -12.740 -11.949 23.623 1.00 66.88 71 PRO A CA 1
ATOM 544 C C . PRO A 1 71 ? -14.206 -11.802 24.072 1.00 66.88 71 PRO A C 1
ATOM 546 O O . PRO A 1 71 ? -14.607 -10.758 24.572 1.00 66.88 71 PRO A O 1
ATOM 549 N N . ARG A 1 72 ? -15.042 -12.830 23.865 1.00 64.19 72 ARG A N 1
ATOM 550 C CA . ARG A 1 72 ? -16.428 -12.871 24.357 1.00 64.19 72 ARG A CA 1
ATOM 551 C C . ARG A 1 72 ? -16.635 -13.760 25.576 1.00 64.19 72 ARG A C 1
ATOM 553 O O . ARG A 1 72 ? -17.589 -13.526 26.306 1.00 64.19 72 ARG A O 1
ATOM 560 N N . CYS A 1 73 ? -15.851 -14.827 25.726 1.00 82.38 73 CYS A N 1
ATOM 561 C CA . CYS A 1 73 ? -16.073 -15.841 26.762 1.00 82.38 73 CYS A CA 1
ATOM 562 C C . CYS A 1 73 ? -14.844 -16.077 27.666 1.00 82.38 73 CYS A C 1
ATOM 564 O O . CYS A 1 73 ? -14.962 -16.842 28.616 1.00 82.38 73 CYS A O 1
ATOM 566 N N . HIS A 1 74 ? -13.707 -15.420 27.390 1.00 76.56 74 HIS A N 1
ATOM 567 C CA . HIS A 1 74 ? -12.421 -15.488 28.108 1.00 76.56 74 HIS A CA 1
ATOM 568 C C . HIS A 1 74 ? -11.889 -16.906 28.371 1.00 76.56 74 HIS A C 1
ATOM 570 O O . HIS A 1 74 ? -11.081 -17.132 29.260 1.00 76.56 74 HIS A O 1
ATOM 576 N N . GLN A 1 75 ? -12.347 -17.893 27.600 1.00 77.81 75 GLN A N 1
ATOM 577 C CA . GLN A 1 75 ? -11.835 -19.255 27.686 1.00 77.81 75 GLN A CA 1
ATOM 578 C C . GLN A 1 75 ? -10.577 -19.377 26.830 1.00 77.81 75 GLN A C 1
ATOM 580 O O . GLN A 1 75 ? -10.578 -18.939 25.674 1.00 77.81 75 GLN A O 1
ATOM 585 N N . ALA A 1 76 ? -9.536 -19.966 27.412 1.00 80.62 76 ALA A N 1
ATOM 586 C CA . ALA A 1 76 ? -8.281 -20.273 26.743 1.00 80.62 76 ALA A CA 1
ATOM 587 C C . ALA A 1 76 ? -8.467 -21.402 25.713 1.00 80.62 76 ALA A C 1
ATOM 589 O O . ALA A 1 76 ? -9.288 -22.304 25.899 1.00 80.62 76 ALA A O 1
ATOM 590 N N . GLY A 1 77 ? -7.698 -21.362 24.623 1.00 74.31 77 GLY A N 1
ATOM 591 C CA . GLY A 1 77 ? -7.637 -22.448 23.637 1.00 74.31 77 GLY A CA 1
ATOM 592 C C . GLY A 1 77 ? -8.743 -22.441 22.576 1.00 74.31 77 GLY A C 1
ATOM 593 O O . GLY A 1 77 ? -8.920 -23.439 21.879 1.00 74.31 77 GLY A O 1
ATOM 594 N N . VAL A 1 78 ? -9.479 -21.334 22.418 1.00 64.06 78 VAL A N 1
ATOM 595 C CA . VAL A 1 78 ? -10.482 -21.172 21.350 1.00 64.06 78 VAL A CA 1
ATOM 596 C C . VAL A 1 78 ? -10.051 -20.043 20.423 1.00 64.06 78 VAL A C 1
ATOM 598 O O . VAL A 1 78 ? -10.105 -18.863 20.768 1.00 64.06 78 VAL A O 1
ATOM 601 N N . ASN A 1 79 ? -9.612 -20.402 19.221 1.00 60.50 79 ASN A N 1
ATOM 602 C CA . ASN A 1 79 ? -9.271 -19.439 18.184 1.00 60.50 79 ASN A CA 1
ATOM 603 C C . ASN A 1 79 ? -10.521 -18.655 17.737 1.00 60.50 79 ASN A C 1
ATOM 605 O O . ASN A 1 79 ? -11.616 -19.197 17.599 1.00 60.50 79 ASN A O 1
ATOM 609 N N . VAL A 1 80 ? -10.342 -17.361 17.450 1.00 57.41 80 VAL A N 1
ATOM 610 C CA . VAL A 1 80 ? -11.390 -16.423 16.983 1.00 57.41 80 VAL A CA 1
ATOM 611 C C . VAL A 1 80 ? -12.202 -16.957 15.787 1.00 57.41 80 VAL A C 1
ATOM 613 O O . VAL A 1 80 ? -13.344 -16.550 15.575 1.00 57.41 80 VAL A O 1
ATOM 616 N N . TRP A 1 81 ? -11.633 -17.898 15.031 1.00 60.97 81 TRP A N 1
ATOM 617 C CA . TRP A 1 81 ? -12.219 -18.497 13.834 1.00 60.97 81 TRP A CA 1
ATOM 618 C C . TRP A 1 81 ? -13.156 -19.685 14.096 1.00 60.97 81 TRP A C 1
ATOM 620 O O . TRP A 1 81 ? -14.070 -19.908 13.300 1.00 60.97 81 TRP A O 1
ATOM 630 N N . HIS A 1 82 ? -13.006 -20.417 15.204 1.00 58.38 82 HIS A N 1
ATOM 631 C CA . HIS A 1 82 ? -13.972 -21.443 15.605 1.00 58.38 82 HIS A CA 1
ATOM 632 C C . HIS A 1 82 ? -14.880 -20.836 16.672 1.00 58.38 82 HIS A C 1
ATOM 634 O O . HIS A 1 82 ? -14.526 -20.735 17.842 1.00 58.38 82 HIS A O 1
ATOM 640 N N . GLY A 1 83 ? -16.045 -20.337 16.246 1.00 54.94 83 GLY A N 1
ATOM 641 C CA . GLY A 1 83 ? -16.970 -19.620 17.123 1.00 54.94 83 GLY A CA 1
ATOM 642 C C . GLY A 1 83 ? -17.198 -20.339 18.460 1.00 54.94 83 GLY A C 1
ATOM 643 O O . GLY A 1 83 ? -17.466 -21.535 18.469 1.00 54.94 83 GLY A O 1
ATOM 644 N N . CYS A 1 84 ? -17.104 -19.598 19.578 1.00 65.38 84 CYS A N 1
ATOM 645 C CA . CYS A 1 84 ? -17.296 -20.110 20.946 1.00 65.38 84 CYS A CA 1
ATOM 646 C C . CYS A 1 84 ? -18.600 -20.943 21.000 1.00 65.38 84 CYS A C 1
ATOM 6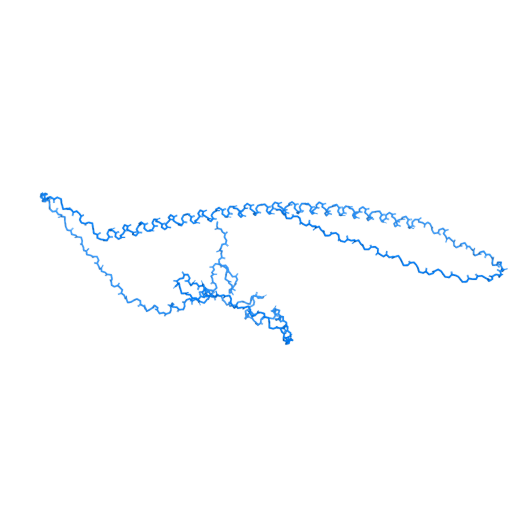48 O O . CYS A 1 84 ? -19.706 -20.397 20.938 1.00 65.38 84 CYS A O 1
ATOM 650 N N . ALA A 1 85 ? -18.460 -22.276 21.068 1.00 57.81 85 ALA A N 1
ATOM 651 C CA . ALA A 1 85 ? -19.543 -23.253 20.892 1.00 57.81 85 ALA A CA 1
ATOM 652 C C . ALA A 1 85 ? -20.642 -23.167 21.972 1.00 57.81 85 ALA A C 1
ATOM 654 O O . ALA A 1 85 ? -21.739 -23.691 21.797 1.00 57.81 85 ALA A O 1
ATOM 655 N N . ARG A 1 86 ? -20.406 -22.420 23.060 1.00 57.25 86 ARG A N 1
ATOM 656 C CA . ARG A 1 86 ? -21.366 -22.220 24.160 1.00 57.25 86 ARG A CA 1
ATOM 657 C C . ARG A 1 86 ? -22.612 -21.397 23.809 1.00 57.25 86 ARG A C 1
ATOM 659 O O . ARG A 1 86 ? -23.429 -21.148 24.687 1.00 57.25 86 ARG A O 1
ATOM 666 N N . ARG A 1 87 ? -22.810 -20.977 22.555 1.00 52.03 87 ARG A N 1
ATOM 667 C CA . ARG A 1 87 ? -24.045 -20.272 22.163 1.00 52.03 87 ARG A CA 1
ATOM 668 C C . ARG A 1 87 ? -25.269 -21.164 21.940 1.00 52.03 87 ARG A C 1
ATOM 670 O O . ARG A 1 87 ? -26.342 -20.599 21.777 1.00 52.03 87 ARG A O 1
ATOM 677 N N . GLN A 1 88 ? -25.168 -22.495 21.939 1.00 51.91 88 GLN A N 1
ATOM 678 C CA . GLN A 1 88 ? -26.330 -23.331 21.587 1.00 51.91 88 GLN A CA 1
ATOM 679 C C . GLN A 1 88 ? -27.271 -23.724 22.737 1.00 51.91 88 GLN A C 1
ATOM 681 O O . GLN A 1 88 ? -28.316 -24.300 22.470 1.00 51.91 88 GLN A O 1
ATOM 686 N N . THR A 1 89 ? -27.003 -23.340 23.985 1.00 48.31 89 THR A N 1
ATOM 687 C CA . THR A 1 89 ? -27.947 -23.570 25.095 1.00 48.31 89 THR A CA 1
ATOM 688 C C . THR A 1 89 ? -28.277 -22.273 25.819 1.00 48.31 89 THR A C 1
ATOM 690 O O . THR A 1 89 ? -28.014 -22.122 27.007 1.00 48.31 89 THR A O 1
ATOM 693 N N . VAL A 1 90 ? -28.858 -21.311 25.102 1.00 47.31 90 VAL A N 1
ATOM 694 C CA . VAL A 1 90 ? -29.757 -20.354 25.756 1.00 47.31 90 VAL A CA 1
ATOM 695 C C . VAL A 1 90 ? -31.136 -20.986 25.669 1.00 47.31 90 VAL A C 1
ATOM 697 O O . VAL A 1 90 ? -31.804 -20.899 24.641 1.00 47.31 90 VAL A O 1
ATOM 700 N N . ALA A 1 91 ? -31.514 -21.701 26.729 1.00 48.56 91 ALA A N 1
ATOM 701 C CA . ALA A 1 91 ? -32.906 -22.047 26.957 1.00 48.56 91 ALA A CA 1
ATOM 702 C C . ALA A 1 91 ? -33.733 -20.758 26.854 1.00 48.56 91 ALA A C 1
ATOM 704 O O . ALA A 1 91 ? -33.349 -19.726 27.410 1.00 48.56 91 ALA A O 1
ATOM 705 N N . ALA A 1 92 ? -34.810 -20.817 26.074 1.00 41.44 92 ALA A N 1
ATOM 706 C CA . ALA A 1 92 ? -35.727 -19.712 25.853 1.00 41.44 92 ALA A CA 1
ATOM 707 C C . ALA A 1 92 ? -36.084 -19.031 27.190 1.00 41.44 92 ALA A C 1
ATOM 709 O O . ALA A 1 92 ? -36.418 -19.737 28.147 1.00 41.44 92 ALA A O 1
ATOM 710 N N . PRO A 1 93 ? -36.009 -17.693 27.295 1.00 47.88 93 PRO A N 1
ATOM 711 C CA . PRO A 1 93 ? -36.432 -17.015 28.507 1.00 47.88 93 PRO A CA 1
ATOM 712 C C . PRO A 1 93 ? -37.935 -17.240 28.681 1.00 47.88 93 PRO A C 1
ATOM 714 O O . PRO A 1 93 ? -38.741 -16.819 27.850 1.00 47.88 93 PRO A O 1
ATOM 717 N N . ALA A 1 94 ? -38.300 -17.930 29.762 1.00 46.88 94 ALA A N 1
ATOM 718 C CA . ALA A 1 94 ? -39.659 -17.924 30.269 1.00 46.88 94 ALA A CA 1
ATOM 719 C C . ALA A 1 94 ? -40.083 -16.465 30.481 1.00 46.88 94 ALA A C 1
ATOM 721 O O . ALA A 1 94 ? -39.313 -15.652 30.992 1.00 46.88 94 ALA A O 1
ATOM 722 N N . ALA A 1 95 ? -41.288 -16.146 30.019 1.00 44.12 95 ALA A N 1
ATOM 723 C CA . ALA A 1 95 ? -41.877 -14.821 30.046 1.00 44.12 95 ALA A CA 1
ATOM 724 C C . ALA A 1 95 ? -41.745 -14.163 31.431 1.00 44.12 95 ALA A C 1
ATOM 726 O O . ALA A 1 95 ? -42.389 -14.574 32.394 1.00 44.12 95 ALA A O 1
ATOM 727 N N . THR A 1 96 ? -40.918 -13.120 31.523 1.00 49.53 96 THR A N 1
ATOM 728 C CA . THR A 1 96 ? -40.893 -12.223 32.679 1.00 49.53 96 THR A CA 1
ATOM 729 C C . THR A 1 96 ? -42.124 -11.331 32.603 1.00 49.53 96 THR A C 1
ATOM 731 O O . THR A 1 96 ? -42.185 -10.378 31.827 1.00 49.53 96 THR A O 1
ATOM 734 N N . THR A 1 97 ? -43.120 -11.684 33.406 1.00 46.44 97 THR A N 1
ATOM 735 C CA . THR A 1 97 ? -44.319 -10.900 33.689 1.00 46.44 97 THR A CA 1
ATOM 736 C C . THR A 1 97 ? -43.937 -9.498 34.166 1.00 46.44 97 THR A C 1
ATOM 738 O O . THR A 1 97 ? -43.266 -9.332 35.183 1.00 46.44 97 THR A O 1
ATOM 741 N N . ILE A 1 98 ? -44.371 -8.487 33.416 1.00 52.88 98 ILE A N 1
ATOM 742 C CA . ILE A 1 98 ? -44.281 -7.065 33.760 1.00 52.88 98 ILE A CA 1
ATOM 743 C C . ILE A 1 98 ? -45.244 -6.790 34.930 1.00 52.88 98 ILE A C 1
ATOM 745 O O . ILE A 1 98 ? -46.439 -7.051 34.775 1.00 52.88 98 ILE A O 1
ATOM 749 N N . PRO A 1 99 ? -44.800 -6.240 36.078 1.00 48.50 99 PRO A N 1
ATOM 750 C CA . PRO A 1 99 ? -45.717 -5.712 37.077 1.00 48.50 99 PRO A CA 1
ATOM 751 C C . PRO A 1 99 ? -46.340 -4.414 36.557 1.00 48.50 99 PRO A C 1
ATOM 753 O O . PRO A 1 99 ? -45.667 -3.417 36.299 1.00 48.50 99 PRO A O 1
ATOM 756 N N . GLN A 1 100 ? -47.649 -4.486 36.369 1.00 51.72 100 GLN A N 1
ATOM 757 C CA . GLN A 1 100 ? -48.574 -3.443 35.953 1.00 51.72 100 GLN A CA 1
ATOM 758 C C . GLN A 1 100 ? -48.468 -2.186 36.840 1.00 51.72 100 GLN A C 1
ATOM 760 O O . GLN A 1 100 ? -48.527 -2.276 38.066 1.00 51.72 100 GLN A O 1
ATOM 765 N N . LEU A 1 101 ? -48.327 -1.014 36.203 1.00 50.31 101 LEU A N 1
ATOM 766 C CA . LEU A 1 101 ? -48.378 0.304 36.846 1.00 50.31 101 LEU A CA 1
ATOM 767 C C . LEU A 1 101 ? -49.686 0.473 37.639 1.00 50.31 101 LEU A C 1
ATOM 769 O O . LEU A 1 101 ? -50.777 0.321 37.088 1.00 50.31 101 LEU A O 1
ATOM 773 N N . ALA A 1 102 ? -49.562 0.838 38.915 1.00 61.28 102 ALA A N 1
ATOM 774 C CA . ALA A 1 102 ? -50.676 1.241 39.768 1.00 61.28 102 ALA A CA 1
ATOM 775 C C . ALA A 1 102 ? -51.109 2.707 39.500 1.00 61.28 102 ALA A C 1
ATOM 777 O O . ALA A 1 102 ? -50.292 3.501 39.023 1.00 61.28 102 ALA A O 1
ATOM 778 N N . PRO A 1 103 ? -52.369 3.089 39.804 1.00 68.38 103 PRO A N 1
ATOM 779 C CA . PRO A 1 103 ? -52.938 4.406 39.490 1.00 68.38 103 PRO A CA 1
ATOM 780 C C . PRO A 1 103 ? -52.499 5.517 40.472 1.00 68.38 103 PRO A C 1
ATOM 782 O O . PRO A 1 103 ? -52.011 5.215 41.563 1.00 68.38 103 PRO A O 1
ATOM 785 N N . PRO A 1 104 ? -52.698 6.807 40.120 1.00 57.19 104 PRO A N 1
ATOM 786 C CA . PRO A 1 104 ? -52.204 7.953 40.886 1.00 57.19 104 PRO A CA 1
ATOM 787 C C . PRO A 1 104 ? -52.994 8.191 42.187 1.00 57.19 104 PRO A C 1
ATOM 789 O O . PRO A 1 104 ? -54.223 8.132 42.203 1.00 57.19 104 PRO A O 1
ATOM 792 N N . LEU A 1 105 ? -52.275 8.493 43.275 1.00 62.91 105 LEU A N 1
ATOM 793 C CA . LEU A 1 105 ? -52.838 8.845 44.585 1.00 62.91 105 LEU A CA 1
ATOM 794 C C . LEU A 1 105 ? -53.278 10.329 44.681 1.00 62.91 105 LEU A C 1
ATOM 796 O O . LEU A 1 105 ? -52.706 11.183 44.001 1.00 62.91 105 LEU A O 1
ATOM 800 N N . PRO A 1 106 ? -54.258 10.645 45.558 1.00 66.69 106 PRO A N 1
ATOM 801 C CA . PRO A 1 106 ? -54.794 11.995 45.786 1.00 66.69 106 PRO A CA 1
ATOM 802 C C . PRO A 1 106 ? -53.854 12.912 46.608 1.00 66.69 106 PRO A C 1
ATOM 804 O O . PRO A 1 106 ? -52.925 12.424 47.255 1.00 66.69 106 PRO A O 1
ATOM 807 N N . PRO A 1 107 ? -54.087 14.245 46.611 1.00 62.28 107 PRO A N 1
ATOM 808 C CA . PRO A 1 107 ? -53.177 15.230 47.205 1.00 62.28 107 PRO A CA 1
ATOM 809 C C . PRO A 1 107 ? -53.177 15.215 48.748 1.00 62.28 107 PRO A C 1
ATOM 811 O O . PRO A 1 107 ? -54.232 15.017 49.360 1.00 62.28 107 PRO A O 1
ATOM 814 N N . PRO A 1 108 ? -52.028 15.475 49.404 1.00 55.62 108 PRO A N 1
ATOM 815 C CA . PRO A 1 108 ? -51.942 15.473 50.859 1.00 55.62 108 PRO A CA 1
ATOM 816 C C . PRO A 1 108 ? -52.472 16.776 51.475 1.00 55.62 108 PRO A C 1
ATOM 818 O O . PRO A 1 108 ? -52.183 17.882 51.016 1.00 55.62 108 PRO A O 1
ATOM 821 N N . ARG A 1 109 ? -53.233 16.621 52.564 1.00 50.44 109 ARG A N 1
ATOM 822 C CA . ARG A 1 109 ? -53.616 17.695 53.489 1.00 50.44 109 ARG A CA 1
ATOM 823 C C . ARG A 1 109 ? -52.402 18.154 54.293 1.00 50.44 109 ARG A C 1
ATOM 825 O O . ARG A 1 109 ? -51.679 17.336 54.853 1.00 50.44 109 ARG A O 1
ATOM 832 N N . SER A 1 110 ? -52.246 19.468 54.390 1.00 53.59 110 SER A N 1
ATOM 833 C CA . SER A 1 110 ? -51.252 20.153 55.210 1.00 53.59 110 SER A CA 1
ATOM 834 C C . SER A 1 110 ? -51.462 19.868 56.700 1.00 53.59 110 SER A C 1
ATOM 836 O O . SER A 1 110 ? -52.479 20.259 57.273 1.00 53.59 110 SER A O 1
ATOM 838 N N . THR A 1 111 ? -50.479 19.230 57.335 1.00 56.47 111 THR A N 1
ATOM 839 C CA . THR A 1 111 ? -50.340 19.149 58.797 1.00 56.47 111 THR A CA 1
ATOM 840 C C . THR A 1 111 ? -48.997 19.733 59.243 1.00 56.47 111 THR A C 1
ATOM 842 O O . THR A 1 111 ? -48.036 19.680 58.473 1.00 56.47 111 THR A O 1
ATOM 845 N N . PRO A 1 112 ? -48.908 20.299 60.462 1.00 54.41 112 PRO A N 1
ATOM 846 C CA . PRO A 1 112 ? -47.743 21.052 60.922 1.00 54.41 112 PRO A CA 1
ATOM 847 C C . PRO A 1 112 ? -46.532 20.151 61.201 1.00 54.41 112 PRO A C 1
ATOM 849 O O . PRO A 1 112 ? -46.675 19.047 61.721 1.00 54.41 112 PRO A O 1
ATOM 852 N N . HIS A 1 113 ? -45.350 20.670 60.865 1.00 55.81 113 HIS A N 1
ATOM 853 C CA . HIS A 1 113 ? -44.024 20.059 60.987 1.00 55.81 113 HIS A CA 1
ATOM 854 C C . HIS A 1 113 ? -43.710 19.433 62.360 1.00 55.81 113 HIS A C 1
ATOM 856 O O . HIS A 1 113 ? -43.605 20.160 63.349 1.00 55.81 113 HIS A O 1
ATOM 862 N N . PRO A 1 114 ? -43.380 18.129 62.400 1.00 55.09 114 PRO A N 1
ATOM 863 C CA . PRO A 1 114 ? -42.446 17.556 63.356 1.00 55.09 114 PRO A CA 1
ATOM 864 C C . PRO A 1 114 ? -41.026 17.502 62.756 1.00 55.09 114 PRO A C 1
ATOM 866 O O . PRO A 1 114 ? -40.838 17.527 61.539 1.00 55.09 114 PRO A O 1
ATOM 869 N N . ALA A 1 115 ? -40.029 17.470 63.640 1.00 60.94 115 ALA A N 1
ATOM 870 C CA . ALA A 1 115 ? -38.596 17.564 63.368 1.00 60.94 115 ALA A CA 1
ATOM 871 C C . ALA A 1 115 ? -38.087 16.700 62.194 1.00 60.94 115 ALA A C 1
ATOM 873 O O . ALA A 1 115 ? -38.520 15.564 62.003 1.00 60.94 115 ALA A O 1
ATOM 874 N N . LEU A 1 116 ? -37.134 17.262 61.432 1.00 57.50 116 LEU A N 1
ATOM 875 C CA . LEU A 1 116 ? -36.509 16.644 60.260 1.00 57.50 116 LEU A CA 1
ATOM 876 C C . LEU A 1 116 ? -35.992 15.226 60.572 1.00 57.50 116 LEU A C 1
ATOM 878 O O . LEU A 1 116 ? -35.100 15.081 61.411 1.00 57.50 116 LEU A O 1
ATOM 882 N N . PRO A 1 117 ? -36.474 14.189 59.867 1.00 58.94 117 PRO A N 1
ATOM 883 C CA . PRO A 1 117 ? -35.894 12.862 59.951 1.00 58.94 117 PRO A CA 1
ATOM 884 C C . PRO A 1 117 ? -34.553 12.852 59.212 1.00 58.94 117 PRO A C 1
ATOM 886 O O . PRO A 1 117 ? -34.446 13.280 58.062 1.00 58.94 117 PRO A O 1
ATOM 889 N N . THR A 1 118 ? -33.517 12.359 59.885 1.00 64.44 118 THR A N 1
ATOM 890 C CA . THR A 1 118 ? -32.204 12.082 59.301 1.00 64.44 118 THR A CA 1
ATOM 891 C C . THR A 1 118 ? -32.392 11.160 58.095 1.00 64.44 118 THR A C 1
ATOM 893 O O . THR A 1 118 ? -32.831 10.019 58.238 1.00 64.44 118 THR A O 1
ATOM 896 N N . ILE A 1 119 ? -32.121 11.677 56.895 1.00 65.06 119 ILE A N 1
ATOM 897 C CA . ILE A 1 119 ? -32.289 10.962 55.628 1.00 65.06 119 ILE A CA 1
ATOM 898 C C . ILE A 1 119 ? -31.307 9.787 55.622 1.00 65.06 119 ILE A C 1
ATOM 900 O O . ILE A 1 119 ? -30.109 9.955 55.403 1.00 65.06 119 ILE A O 1
ATOM 904 N N . SER A 1 120 ? -31.818 8.589 55.903 1.00 77.12 120 SER A N 1
ATOM 905 C CA . SER A 1 120 ? -31.072 7.346 55.739 1.00 77.12 120 SER A CA 1
ATOM 906 C C . SER A 1 120 ? -30.872 7.124 54.241 1.00 77.12 120 SER A C 1
ATOM 908 O O . SER A 1 120 ? -31.815 6.810 53.513 1.00 77.12 120 SER A O 1
ATOM 910 N N . VAL A 1 121 ? -29.656 7.383 53.756 1.00 77.38 121 VAL A N 1
ATOM 911 C CA . VAL A 1 121 ? -29.291 7.164 52.354 1.00 77.38 121 VAL A CA 1
ATOM 912 C C . VAL A 1 121 ? -29.450 5.675 52.056 1.00 77.38 121 VAL A C 1
ATOM 914 O O . VAL A 1 121 ? -28.732 4.838 52.599 1.00 77.38 121 VAL A O 1
ATOM 917 N N . SER A 1 122 ? -30.431 5.346 51.213 1.00 87.50 122 SER A N 1
ATOM 918 C CA . SER A 1 122 ? -30.727 3.968 50.825 1.00 87.50 122 SER A CA 1
ATOM 919 C C . SER A 1 122 ? -29.493 3.313 50.186 1.00 87.50 122 SER A C 1
ATOM 921 O O . SER A 1 122 ? -28.840 3.945 49.350 1.00 87.50 122 SER A O 1
ATOM 923 N N . PRO A 1 123 ? -29.182 2.039 50.498 1.00 92.56 123 PRO A N 1
ATOM 924 C CA . PRO A 1 123 ? -28.023 1.324 49.950 1.00 92.56 123 PRO A CA 1
ATOM 925 C C . PRO A 1 123 ? -27.997 1.284 48.413 1.00 92.56 123 PRO A C 1
ATOM 927 O O . PRO A 1 123 ? -26.928 1.176 47.811 1.00 92.56 123 PRO A O 1
ATOM 930 N N . GLN A 1 124 ? -29.158 1.428 47.765 1.00 93.50 124 GLN A N 1
ATOM 931 C CA . GLN A 1 124 ? -29.266 1.526 46.307 1.00 93.50 124 GLN A CA 1
ATOM 932 C C . GLN A 1 124 ? -28.586 2.786 45.750 1.00 93.50 124 GLN A C 1
ATOM 934 O O . GLN A 1 124 ? -27.959 2.723 44.694 1.00 93.50 124 GLN A O 1
ATOM 939 N N . VAL A 1 125 ? -28.657 3.914 46.465 1.00 93.38 125 VAL A N 1
ATOM 940 C CA . VAL A 1 125 ? -28.030 5.181 46.049 1.00 93.38 125 VAL A CA 1
ATOM 941 C C . VAL A 1 125 ? -26.508 5.062 46.107 1.00 93.38 125 VAL A C 1
ATOM 943 O O . VAL A 1 125 ? -25.819 5.485 45.181 1.00 93.38 125 VAL A O 1
ATOM 946 N N . THR A 1 126 ? -25.978 4.415 47.147 1.00 92.88 126 THR A N 1
ATOM 947 C CA . THR A 1 126 ? -24.538 4.153 47.282 1.00 92.88 126 THR A CA 1
ATOM 948 C C . THR A 1 126 ? -24.034 3.211 46.189 1.00 92.88 126 THR A C 1
ATOM 950 O O . THR A 1 126 ? -23.001 3.478 45.578 1.00 92.88 126 THR A O 1
ATOM 953 N N . ALA A 1 127 ? -24.777 2.140 45.889 1.00 94.38 127 ALA A N 1
ATOM 954 C CA . ALA A 1 127 ? -24.433 1.230 44.797 1.00 94.38 127 ALA A CA 1
ATOM 955 C C . ALA A 1 127 ? -24.408 1.958 43.443 1.00 94.38 127 ALA A C 1
ATOM 957 O O . ALA A 1 127 ? -23.446 1.816 42.689 1.00 94.38 127 ALA A O 1
ATOM 958 N N . LEU A 1 128 ? -25.417 2.791 43.168 1.00 96.12 128 LEU A N 1
ATOM 959 C CA . LEU A 1 128 ? -25.465 3.595 41.950 1.00 96.12 128 LEU A CA 1
ATOM 960 C C . LEU A 1 128 ? -24.278 4.567 41.874 1.00 96.12 128 LEU A C 1
ATOM 962 O O . LEU A 1 128 ? -23.591 4.603 40.855 1.00 96.12 128 LEU A O 1
ATOM 966 N N . SER A 1 129 ? -23.976 5.282 42.959 1.00 95.94 129 SER A N 1
ATOM 967 C CA . SER A 1 129 ? -22.820 6.186 43.042 1.00 95.94 129 SER A CA 1
ATOM 968 C C . SER A 1 129 ? -21.503 5.469 42.713 1.00 95.94 129 SER A C 1
ATOM 970 O O . SER A 1 129 ? -20.725 5.935 41.879 1.00 95.94 129 SER A O 1
ATOM 972 N N . ASN A 1 130 ? -21.300 4.267 43.262 1.00 96.06 130 ASN A N 1
ATOM 973 C CA . ASN A 1 130 ? -20.117 3.454 42.977 1.00 96.06 130 ASN A CA 1
ATOM 974 C C . ASN A 1 130 ? -20.042 3.033 41.502 1.00 96.06 130 ASN A C 1
ATOM 976 O O . ASN A 1 130 ? -18.967 3.070 40.903 1.00 96.06 130 ASN A O 1
ATOM 980 N N . THR A 1 131 ? -21.174 2.663 40.889 1.00 97.38 131 THR A N 1
ATOM 981 C CA . THR A 1 131 ? -21.196 2.333 39.453 1.00 97.38 131 THR A CA 1
ATOM 982 C C . THR A 1 131 ? -20.883 3.542 38.576 1.00 97.38 131 THR A C 1
ATOM 984 O O . THR A 1 131 ? -20.147 3.401 37.601 1.00 97.38 131 THR A O 1
ATOM 987 N N . VAL A 1 132 ? -21.374 4.732 38.937 1.00 97.75 132 VAL A N 1
ATOM 988 C CA . VAL A 1 132 ? -21.078 5.977 38.215 1.00 97.75 132 VAL A CA 1
ATOM 989 C C . VAL A 1 132 ? -19.590 6.303 38.310 1.00 97.75 132 VAL A C 1
ATOM 991 O O . VAL A 1 132 ? -18.968 6.552 37.280 1.00 97.75 132 VAL A O 1
ATOM 994 N N . ALA A 1 133 ? -18.993 6.213 39.500 1.00 97.62 133 ALA A N 1
ATOM 995 C CA . ALA A 1 133 ? -17.559 6.437 39.685 1.00 97.62 133 ALA A CA 1
ATOM 996 C C . ALA A 1 133 ? -16.706 5.442 38.871 1.00 97.62 133 ALA A C 1
ATOM 998 O O . ALA A 1 133 ? -15.734 5.828 38.218 1.00 97.62 133 ALA A O 1
ATOM 999 N N . ALA A 1 134 ? -17.100 4.164 38.838 1.00 97.19 134 ALA A N 1
ATOM 1000 C CA . ALA A 1 134 ? -16.421 3.150 38.031 1.00 97.19 134 ALA A CA 1
ATOM 1001 C C . ALA A 1 134 ? -16.535 3.431 36.522 1.00 97.19 134 ALA A C 1
ATOM 1003 O O . ALA A 1 134 ? -15.561 3.272 35.784 1.00 97.19 134 ALA A O 1
ATOM 1004 N N . LEU A 1 135 ? -17.705 3.871 36.048 1.00 98.00 135 LEU A N 1
ATOM 1005 C CA . LEU A 1 135 ? -17.896 4.268 34.651 1.00 98.00 135 LEU A CA 1
ATOM 1006 C C . LEU A 1 135 ? -17.062 5.500 34.294 1.00 98.00 135 LEU A C 1
ATOM 1008 O O . LEU A 1 135 ? -16.416 5.495 33.251 1.00 98.00 135 LEU A O 1
ATOM 1012 N N . GLN A 1 136 ? -17.014 6.508 35.165 1.00 98.31 136 GLN A N 1
ATOM 1013 C CA . GLN A 1 136 ? -16.178 7.696 34.975 1.00 98.31 136 GLN A CA 1
ATOM 1014 C C . GLN A 1 136 ? -14.694 7.332 34.857 1.00 98.31 136 GLN A C 1
ATOM 1016 O O . GLN A 1 136 ? -14.026 7.783 33.931 1.00 98.31 136 GLN A O 1
ATOM 1021 N N . SER A 1 137 ? -14.191 6.449 35.726 1.00 98.25 137 SER A N 1
ATOM 1022 C CA . SER A 1 137 ? -12.811 5.955 35.639 1.00 98.25 137 SER A CA 1
ATOM 1023 C C . SER A 1 137 ? -12.538 5.214 34.324 1.00 98.25 137 SER A C 1
ATOM 1025 O O . SER A 1 137 ? -11.493 5.415 33.704 1.00 98.25 137 SER A O 1
ATOM 1027 N N . ARG A 1 138 ? -13.489 4.395 33.854 1.00 98.25 138 ARG A N 1
ATOM 1028 C CA . ARG A 1 138 ? -13.366 3.700 32.563 1.00 98.25 138 ARG A CA 1
ATOM 1029 C C . ARG A 1 138 ? -13.365 4.663 31.380 1.00 98.25 138 ARG A C 1
ATOM 1031 O O . ARG A 1 138 ? -12.607 4.430 30.448 1.00 98.25 138 ARG A O 1
ATOM 1038 N N . ILE A 1 139 ? -14.186 5.713 31.413 1.00 98.12 139 ILE A N 1
ATOM 1039 C CA . ILE A 1 139 ? -14.209 6.746 30.368 1.00 98.12 139 ILE A CA 1
ATOM 1040 C C . ILE A 1 139 ? -12.849 7.444 30.305 1.00 98.12 139 ILE A C 1
ATOM 1042 O O . ILE A 1 139 ? -12.230 7.423 29.248 1.00 98.12 139 ILE A O 1
ATOM 1046 N N . ALA A 1 140 ? -12.328 7.916 31.441 1.00 98.12 140 ALA A N 1
ATOM 1047 C CA . ALA A 1 140 ? -11.015 8.561 31.497 1.00 98.12 140 ALA A CA 1
ATOM 1048 C C . ALA A 1 140 ? -9.882 7.640 30.998 1.00 98.12 140 ALA A C 1
ATOM 1050 O O . ALA A 1 140 ? -8.970 8.073 30.298 1.00 98.12 140 ALA A O 1
ATOM 1051 N N . SER A 1 141 ? -9.949 6.341 31.313 1.00 98.31 141 SER A N 1
ATOM 1052 C CA . SER A 1 141 ? -8.980 5.361 30.807 1.00 98.31 141 SER A CA 1
ATOM 1053 C C . SER A 1 141 ? -9.080 5.142 29.296 1.00 98.31 141 SER A C 1
ATOM 1055 O O . SER A 1 141 ? -8.059 4.875 28.664 1.00 98.31 141 SER A O 1
ATOM 1057 N N . LEU A 1 142 ? -10.285 5.188 28.723 1.00 98.12 142 LEU A N 1
ATOM 1058 C CA . LEU A 1 142 ? -10.484 5.055 27.280 1.00 98.12 142 LEU A CA 1
ATOM 1059 C C . LEU A 1 142 ? -10.037 6.314 26.538 1.00 98.12 142 LEU A C 1
ATOM 1061 O O . LEU A 1 142 ? -9.422 6.185 25.488 1.00 98.12 142 LEU A O 1
ATOM 1065 N N . GLU A 1 143 ? -10.294 7.498 27.092 1.00 98.12 143 GLU A N 1
ATOM 1066 C CA . GLU A 1 143 ? -9.796 8.773 26.558 1.00 98.12 143 GLU A CA 1
ATOM 1067 C C . GLU A 1 143 ? -8.265 8.763 26.489 1.00 98.12 143 GLU A C 1
ATOM 1069 O O . GLU A 1 143 ? -7.704 8.911 25.408 1.00 98.12 143 GLU A O 1
ATOM 1074 N N . ALA A 1 144 ? -7.590 8.409 27.586 1.00 97.69 144 ALA A N 1
ATOM 1075 C CA . ALA A 1 144 ? -6.131 8.283 27.597 1.00 97.69 144 ALA A CA 1
ATOM 1076 C C . ALA A 1 144 ? -5.603 7.227 26.601 1.00 97.69 144 ALA A C 1
ATOM 1078 O O . ALA A 1 144 ? -4.520 7.380 26.034 1.00 97.69 144 ALA A O 1
ATOM 1079 N N . ALA A 1 145 ? -6.351 6.140 26.378 1.00 97.56 145 ALA A N 1
ATOM 1080 C CA . ALA A 1 145 ? -5.986 5.131 25.387 1.00 97.56 145 ALA A CA 1
ATOM 1081 C C . ALA A 1 145 ? -6.150 5.644 23.947 1.00 97.56 145 ALA A C 1
ATOM 1083 O O . ALA A 1 145 ? -5.332 5.305 23.092 1.00 97.56 145 ALA A O 1
ATOM 1084 N N . LEU A 1 146 ? -7.178 6.454 23.677 1.00 97.50 146 LEU A N 1
ATOM 1085 C CA . LEU A 1 146 ? -7.383 7.093 22.376 1.00 97.50 146 LEU A CA 1
ATOM 1086 C C . LEU A 1 146 ? -6.278 8.113 22.087 1.00 97.50 146 LEU A C 1
ATOM 1088 O O . LEU A 1 146 ? -5.674 8.034 21.017 1.00 97.50 146 LEU A O 1
ATOM 1092 N N . ASP A 1 147 ? -5.931 8.957 23.060 1.00 96.25 147 ASP A N 1
ATOM 1093 C CA . ASP A 1 147 ? -4.806 9.898 22.953 1.00 96.25 147 ASP A CA 1
ATOM 1094 C C . ASP A 1 147 ? -3.488 9.153 22.664 1.00 96.25 147 ASP A C 1
ATOM 1096 O O . ASP A 1 147 ? -2.671 9.562 21.834 1.00 96.25 147 ASP A O 1
ATOM 1100 N N . GLY A 1 148 ? -3.301 7.993 23.304 1.00 96.94 148 GLY A N 1
ATOM 1101 C CA . GLY A 1 148 ? -2.151 7.119 23.079 1.00 96.94 148 GLY A CA 1
ATOM 1102 C C . GLY A 1 148 ? -2.082 6.503 21.676 1.00 96.94 148 GLY A C 1
ATOM 1103 O O . GLY A 1 148 ? -0.993 6.133 21.238 1.00 96.94 148 GLY A O 1
ATOM 1104 N N . VAL A 1 149 ? -3.208 6.391 20.963 1.00 97.75 149 VAL A N 1
ATOM 1105 C CA . VAL A 1 149 ? -3.279 5.883 19.579 1.00 97.75 149 VAL A CA 1
ATOM 1106 C C . VAL A 1 149 ? -3.166 7.013 18.551 1.00 97.75 149 VAL A C 1
ATOM 1108 O O . VAL A 1 149 ? -2.609 6.789 17.473 1.00 97.75 149 VAL A O 1
ATOM 1111 N N . GLU A 1 150 ? -3.627 8.220 18.878 1.00 97.81 150 GLU A N 1
ATOM 1112 C CA . GLU A 1 150 ? -3.578 9.384 17.985 1.00 97.81 150 GLU A CA 1
ATOM 1113 C C . GLU A 1 150 ? -2.135 9.792 17.642 1.00 97.81 150 GLU A C 1
ATOM 1115 O O . GLU A 1 150 ? -1.782 9.885 16.465 1.00 97.81 150 GLU A O 1
ATOM 1120 N N . ALA A 1 151 ? -1.245 9.893 18.635 1.00 95.19 151 ALA A N 1
ATOM 1121 C CA . ALA A 1 151 ? 0.150 10.278 18.388 1.00 95.19 151 ALA A CA 1
ATOM 1122 C C . ALA A 1 151 ? 0.927 9.304 17.456 1.00 95.19 151 ALA A C 1
ATOM 1124 O O . ALA A 1 151 ? 1.646 9.757 16.557 1.00 95.19 151 ALA A O 1
ATOM 1125 N N . PRO A 1 152 ? 0.813 7.965 17.598 1.00 97.62 152 PRO A N 1
ATOM 1126 C CA . PRO A 1 152 ? 1.341 7.021 16.613 1.00 97.62 152 PRO A CA 1
ATOM 1127 C C . PRO A 1 152 ? 0.756 7.183 15.206 1.00 97.62 152 PRO A C 1
ATOM 1129 O O . PRO A 1 152 ? 1.493 7.004 14.233 1.00 97.62 152 PRO A O 1
ATOM 1132 N N . LEU A 1 153 ? -0.537 7.504 15.078 1.00 97.56 153 LEU A N 1
ATOM 1133 C CA . LEU A 1 153 ? -1.170 7.722 13.775 1.00 97.56 153 LEU A CA 1
ATOM 1134 C C . LEU A 1 153 ? -0.587 8.950 13.074 1.00 97.56 153 LEU A C 1
ATOM 1136 O O . LEU A 1 153 ? -0.219 8.842 11.903 1.00 97.56 153 LEU A O 1
ATOM 1140 N N . ASP A 1 154 ? -0.409 10.061 13.787 1.00 97.12 154 ASP A N 1
ATOM 1141 C CA . ASP A 1 154 ? 0.229 11.263 13.235 1.00 97.12 154 ASP A CA 1
ATOM 1142 C C . ASP A 1 154 ? 1.646 10.969 12.735 1.00 97.12 154 ASP A C 1
ATOM 1144 O O . ASP A 1 154 ? 2.023 11.340 11.619 1.00 97.12 154 ASP A O 1
ATOM 1148 N N . ARG A 1 155 ? 2.413 10.193 13.509 1.00 97.81 155 ARG A N 1
ATOM 1149 C CA . ARG A 1 155 ? 3.759 9.763 13.111 1.00 97.81 155 ARG A CA 1
ATOM 1150 C C . ARG A 1 155 ? 3.747 8.904 11.846 1.00 97.81 155 ARG A C 1
ATOM 1152 O O . ARG A 1 155 ? 4.627 9.054 10.998 1.00 97.81 155 ARG A O 1
ATOM 1159 N N . LEU A 1 156 ? 2.780 7.997 11.706 1.00 97.94 156 LEU A N 1
ATOM 1160 C CA . LEU A 1 156 ? 2.631 7.178 10.499 1.00 97.94 156 LEU A CA 1
ATOM 1161 C C . LEU A 1 156 ? 2.238 8.027 9.283 1.00 97.94 156 LEU A C 1
ATOM 1163 O O . LEU A 1 156 ? 2.730 7.776 8.181 1.00 97.94 156 LEU A O 1
ATOM 1167 N N . VAL A 1 157 ? 1.392 9.043 9.470 1.00 98.38 157 VAL A N 1
ATOM 1168 C CA . VAL A 1 157 ? 1.021 9.994 8.410 1.00 98.38 157 VAL A CA 1
ATOM 1169 C C . VAL A 1 157 ? 2.240 10.798 7.952 1.00 98.38 157 VAL A C 1
ATOM 1171 O O . VAL A 1 157 ? 2.481 10.902 6.747 1.00 98.38 157 VAL A O 1
ATOM 1174 N N . GLU A 1 158 ? 3.058 11.292 8.881 1.00 98.19 158 GLU A N 1
ATOM 1175 C CA . GLU A 1 158 ? 4.301 12.002 8.560 1.00 98.19 158 GLU A CA 1
ATOM 1176 C C . GLU A 1 158 ? 5.311 11.091 7.838 1.00 98.19 158 GLU A C 1
ATOM 1178 O O . GLU A 1 158 ? 5.877 11.463 6.805 1.00 98.19 158 GLU A O 1
ATOM 1183 N N . GLN A 1 159 ? 5.492 9.856 8.320 1.00 97.94 159 GLN A N 1
ATOM 1184 C CA . GLN A 1 159 ? 6.342 8.859 7.661 1.00 97.94 159 GLN A CA 1
ATOM 1185 C C . GLN A 1 159 ? 5.877 8.565 6.234 1.00 97.94 159 GLN A C 1
ATOM 1187 O O . GLN A 1 159 ? 6.705 8.483 5.323 1.00 97.94 159 GLN A O 1
ATOM 1192 N N . ARG A 1 160 ? 4.563 8.443 6.021 1.00 98.38 160 ARG A N 1
ATOM 1193 C CA . ARG A 1 160 ? 3.990 8.252 4.688 1.00 98.38 160 ARG A CA 1
ATOM 1194 C C . ARG A 1 160 ? 4.296 9.437 3.773 1.00 98.38 160 ARG A C 1
ATOM 1196 O O . ARG A 1 160 ? 4.769 9.218 2.662 1.00 98.38 160 ARG A O 1
ATOM 1203 N N . ALA A 1 161 ? 4.091 10.668 4.240 1.00 97.88 161 ALA A N 1
ATOM 1204 C CA . ALA A 1 161 ? 4.397 11.865 3.457 1.00 97.88 161 ALA A CA 1
ATOM 1205 C C . ALA A 1 161 ? 5.886 11.931 3.064 1.00 97.88 161 ALA A C 1
ATOM 1207 O O . ALA A 1 161 ? 6.227 12.278 1.932 1.00 97.88 161 ALA A O 1
ATOM 1208 N N . ASN A 1 162 ? 6.785 11.532 3.967 1.00 97.94 162 ASN A N 1
ATOM 1209 C CA . ASN A 1 162 ? 8.217 11.465 3.684 1.00 97.94 162 ASN A CA 1
ATOM 1210 C C . ASN A 1 162 ? 8.568 10.393 2.630 1.00 97.94 162 ASN A C 1
ATOM 1212 O O . ASN A 1 162 ? 9.376 10.635 1.725 1.00 97.94 162 ASN A O 1
ATOM 1216 N N . LEU A 1 163 ? 7.940 9.216 2.707 1.00 97.94 163 LEU A N 1
ATOM 1217 C CA . LEU A 1 163 ? 8.109 8.167 1.697 1.00 97.94 163 LEU A CA 1
ATOM 1218 C C . LEU A 1 163 ? 7.593 8.612 0.325 1.00 97.94 163 LEU A C 1
ATOM 1220 O O . LEU A 1 163 ? 8.286 8.404 -0.672 1.00 97.94 163 LEU A O 1
ATOM 1224 N N . ASP A 1 164 ? 6.440 9.277 0.271 1.00 98.00 164 ASP A N 1
ATOM 1225 C CA . ASP A 1 164 ? 5.876 9.804 -0.976 1.00 98.00 164 ASP A CA 1
ATOM 1226 C C . ASP A 1 164 ? 6.811 10.846 -1.615 1.00 98.00 164 ASP A C 1
ATOM 1228 O O . ASP A 1 164 ? 7.113 10.766 -2.809 1.00 98.00 164 ASP A O 1
ATOM 1232 N N . ASN A 1 165 ? 7.370 11.762 -0.818 1.00 98.19 165 ASN A N 1
ATOM 1233 C CA . ASN A 1 165 ? 8.367 12.731 -1.288 1.00 98.19 165 ASN A CA 1
ATOM 1234 C C . ASN A 1 165 ? 9.651 12.052 -1.797 1.00 98.19 165 ASN A C 1
ATOM 1236 O O . ASN A 1 165 ? 10.221 12.450 -2.822 1.00 98.19 165 ASN A O 1
ATOM 1240 N N . SER A 1 166 ? 10.099 10.999 -1.110 1.00 98.31 166 SER A N 1
ATOM 1241 C CA . SER A 1 166 ? 11.269 10.211 -1.517 1.00 98.31 166 SER A CA 1
ATOM 1242 C C . SER A 1 166 ? 11.026 9.493 -2.847 1.00 98.31 166 SER A C 1
ATOM 1244 O O . SER A 1 166 ? 11.887 9.517 -3.732 1.00 98.31 166 SER A O 1
ATOM 1246 N N . LEU A 1 167 ? 9.837 8.911 -3.032 1.00 98.19 167 LEU A N 1
ATOM 1247 C CA . LEU A 1 167 ? 9.434 8.273 -4.285 1.00 98.19 167 LEU A CA 1
ATOM 1248 C C . LEU A 1 167 ? 9.332 9.278 -5.433 1.00 98.19 167 LEU A C 1
ATOM 1250 O O . LEU A 1 167 ? 9.829 8.995 -6.524 1.00 98.19 167 LEU A O 1
ATOM 1254 N N . GLN A 1 168 ? 8.758 10.460 -5.201 1.00 97.81 168 GLN A N 1
ATOM 1255 C CA . GLN A 1 168 ? 8.703 11.516 -6.217 1.00 97.81 168 GLN A CA 1
ATOM 1256 C C . GLN A 1 168 ? 10.101 11.981 -6.633 1.00 97.81 168 GLN A C 1
ATOM 1258 O O . GLN A 1 168 ? 10.380 12.120 -7.827 1.00 97.81 168 GLN A O 1
ATOM 1263 N N . THR A 1 169 ? 11.004 12.158 -5.668 1.00 98.25 169 THR A N 1
ATOM 1264 C CA . THR A 1 169 ? 12.400 12.529 -5.936 1.00 98.25 169 THR A CA 1
ATOM 1265 C C . THR A 1 169 ? 13.109 11.450 -6.755 1.00 98.25 169 THR A C 1
ATOM 1267 O O . THR A 1 169 ? 13.764 11.752 -7.760 1.00 98.25 169 THR A O 1
ATOM 1270 N N . LEU A 1 170 ? 12.938 10.178 -6.381 1.00 98.50 170 LEU A N 1
ATOM 1271 C CA . LEU A 1 170 ? 13.513 9.049 -7.106 1.00 98.50 170 LEU A CA 1
ATOM 1272 C C . LEU A 1 170 ? 12.965 8.963 -8.535 1.00 98.50 170 LEU A C 1
ATOM 1274 O O . LEU A 1 170 ? 13.754 8.900 -9.479 1.00 98.50 170 LEU A O 1
ATOM 1278 N N . ALA A 1 171 ? 11.645 9.030 -8.712 1.00 98.19 171 ALA A N 1
ATOM 1279 C CA . ALA A 1 171 ? 11.000 9.012 -10.023 1.00 98.19 171 ALA A CA 1
ATOM 1280 C C . ALA A 1 171 ? 11.468 10.184 -10.905 1.00 98.19 171 ALA A C 1
ATOM 1282 O O . ALA A 1 171 ? 11.777 9.996 -12.086 1.00 98.19 171 ALA A O 1
ATOM 1283 N N . GLY A 1 172 ? 11.601 11.380 -10.323 1.00 97.94 172 GLY A N 1
ATOM 1284 C CA . GLY A 1 172 ? 12.164 12.550 -10.995 1.00 97.94 172 GLY A CA 1
ATOM 1285 C C . GLY A 1 172 ? 13.602 12.314 -11.461 1.00 97.94 172 GLY A C 1
ATOM 1286 O O . GLY A 1 172 ? 13.920 12.544 -12.631 1.00 97.94 172 GLY A O 1
ATOM 1287 N N . SER A 1 173 ? 14.459 11.782 -10.585 1.00 98.25 173 SER A N 1
ATOM 1288 C CA . SER A 1 173 ? 15.852 11.467 -10.927 1.00 98.25 173 SER A CA 1
ATOM 1289 C C . SER A 1 173 ? 15.961 10.415 -12.038 1.00 98.25 173 SER A C 1
ATOM 1291 O O . SER A 1 173 ? 16.718 10.605 -12.993 1.00 98.25 173 SER A O 1
ATOM 1293 N N . GLN A 1 174 ? 15.145 9.355 -11.983 1.00 98.12 174 GLN A N 1
ATOM 1294 C CA . GLN A 1 174 ? 15.115 8.309 -13.004 1.00 98.12 174 GLN A CA 1
ATOM 1295 C C . GLN A 1 174 ? 14.694 8.880 -14.356 1.00 98.12 174 GLN A C 1
ATOM 1297 O O . GLN A 1 174 ? 15.356 8.620 -15.359 1.00 98.12 174 GLN A O 1
ATOM 1302 N N . LYS A 1 175 ? 13.658 9.728 -14.395 1.00 98.44 175 LYS A N 1
ATOM 1303 C CA . LYS A 1 175 ? 13.209 10.395 -15.626 1.00 98.44 175 LYS A CA 1
ATOM 1304 C C . LYS A 1 175 ? 14.319 11.234 -16.263 1.00 98.44 175 LYS A C 1
ATOM 1306 O O . LYS A 1 175 ? 14.495 11.195 -17.481 1.00 98.44 175 LYS A O 1
ATOM 1311 N N . VAL A 1 176 ? 15.091 11.966 -15.457 1.00 98.38 176 VAL A N 1
ATOM 1312 C CA . VAL A 1 176 ? 16.241 12.747 -15.945 1.00 98.38 176 VAL A CA 1
ATOM 1313 C C . VAL A 1 176 ? 17.332 11.832 -16.507 1.00 98.38 176 VAL A C 1
ATOM 1315 O O . VAL A 1 176 ? 17.868 12.119 -17.579 1.00 98.38 176 VAL A O 1
ATOM 1318 N N . ILE A 1 177 ? 17.645 10.727 -15.826 1.00 98.31 177 ILE A N 1
ATOM 1319 C CA . ILE A 1 177 ? 18.637 9.746 -16.290 1.00 98.31 177 ILE A CA 1
ATOM 1320 C C . ILE A 1 177 ? 18.192 9.115 -17.614 1.00 98.31 177 ILE A C 1
ATOM 1322 O O . ILE A 1 177 ? 18.954 9.142 -18.580 1.00 98.31 177 ILE A O 1
ATOM 1326 N N . PHE A 1 178 ? 16.952 8.628 -17.706 1.00 98.31 178 PHE A N 1
ATOM 1327 C CA . PHE A 1 178 ? 16.405 8.063 -18.942 1.00 98.31 178 PHE A CA 1
ATOM 1328 C C . PHE A 1 178 ? 16.443 9.067 -20.093 1.00 98.31 178 PHE A C 1
ATOM 1330 O O . PHE A 1 178 ? 16.886 8.722 -21.187 1.00 98.31 178 PHE A O 1
ATOM 1337 N N . LYS A 1 179 ? 16.075 10.331 -19.845 1.00 98.56 179 LYS A N 1
ATOM 1338 C CA . LYS A 1 179 ? 16.163 11.391 -20.859 1.00 98.56 179 LYS A CA 1
ATOM 1339 C C . LYS A 1 179 ? 17.595 11.574 -21.378 1.00 98.56 179 LYS A C 1
ATOM 1341 O O . LYS A 1 179 ? 17.785 11.730 -22.582 1.00 98.56 179 LYS A O 1
ATOM 1346 N N . LYS A 1 180 ? 18.602 11.527 -20.497 1.00 98.50 180 LYS A N 1
ATOM 1347 C CA . LYS A 1 180 ? 20.021 11.613 -20.889 1.00 98.50 180 LYS A CA 1
ATOM 1348 C C . LYS A 1 180 ? 20.476 10.399 -21.698 1.00 98.50 180 LYS A C 1
ATOM 1350 O O . LYS A 1 180 ? 21.188 10.575 -22.681 1.00 98.50 180 LYS A O 1
ATOM 1355 N N . ILE A 1 181 ? 20.057 9.193 -21.312 1.00 98.31 181 ILE A N 1
ATOM 1356 C CA . ILE A 1 181 ? 20.383 7.961 -22.047 1.00 98.31 181 ILE A CA 1
ATOM 1357 C C . ILE A 1 181 ? 19.789 8.017 -23.455 1.00 98.31 181 ILE A C 1
ATOM 1359 O O . ILE A 1 181 ? 20.516 7.795 -24.417 1.00 98.31 181 ILE A O 1
ATOM 1363 N N . ILE A 1 182 ? 18.510 8.382 -23.586 1.00 98.19 182 ILE A N 1
ATOM 1364 C CA . ILE A 1 182 ? 17.844 8.511 -24.890 1.00 98.19 182 ILE A CA 1
ATOM 1365 C C . ILE A 1 182 ? 18.588 9.518 -25.776 1.00 98.19 182 ILE A C 1
ATOM 1367 O O . ILE A 1 182 ? 18.892 9.203 -26.923 1.00 98.19 182 ILE A O 1
ATOM 1371 N N . ALA A 1 183 ? 18.946 10.690 -25.239 1.00 98.31 183 ALA A N 1
ATOM 1372 C CA . ALA A 1 183 ? 19.719 11.685 -25.982 1.00 98.31 183 ALA A CA 1
ATOM 1373 C C . ALA A 1 183 ? 21.097 11.152 -26.414 1.00 98.31 183 ALA A C 1
ATOM 1375 O O . ALA A 1 183 ? 21.487 11.314 -27.565 1.00 98.31 183 ALA A O 1
ATOM 1376 N N . SER A 1 184 ? 21.814 10.466 -25.519 1.00 98.56 184 SER A N 1
ATOM 1377 C CA . SER A 1 184 ? 23.120 9.875 -25.826 1.00 98.56 184 SER A CA 1
ATOM 1378 C C . SER A 1 184 ? 23.038 8.794 -26.904 1.00 98.56 184 SER A C 1
ATOM 1380 O O . SER A 1 184 ? 23.924 8.724 -27.754 1.00 98.56 184 SER A O 1
ATOM 1382 N N . VAL A 1 185 ? 22.010 7.942 -26.860 1.00 98.38 185 VAL A N 1
ATOM 1383 C CA . VAL A 1 185 ? 21.790 6.893 -27.863 1.00 98.38 185 VAL A CA 1
ATOM 1384 C C . VAL A 1 185 ? 21.457 7.525 -29.208 1.00 98.38 185 VAL A C 1
ATOM 1386 O O . VAL A 1 185 ? 22.077 7.155 -30.194 1.00 98.38 185 VAL A O 1
ATOM 1389 N 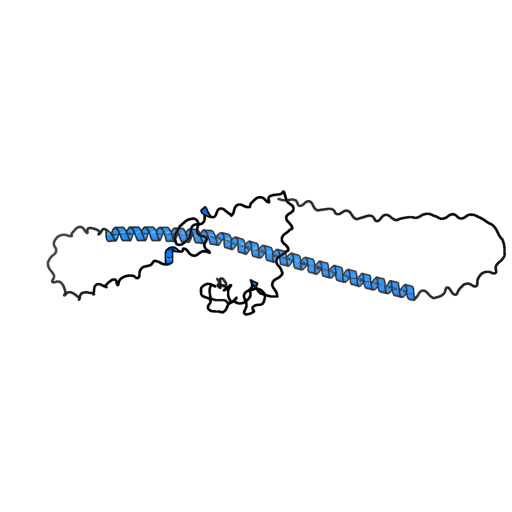N . ALA A 1 186 ? 20.578 8.531 -29.246 1.00 98.38 186 ALA A N 1
ATOM 1390 C CA . ALA A 1 186 ? 20.258 9.252 -30.477 1.00 98.38 186 ALA A CA 1
ATOM 1391 C C . ALA A 1 186 ? 21.510 9.874 -31.126 1.00 98.38 186 ALA A C 1
ATOM 1393 O O . ALA A 1 186 ? 21.760 9.661 -32.310 1.00 98.38 186 ALA A O 1
ATOM 1394 N N . THR A 1 187 ? 22.353 10.557 -30.343 1.00 98.56 187 THR A N 1
ATOM 1395 C CA . THR A 1 187 ? 23.624 11.112 -30.843 1.00 98.56 187 THR A CA 1
ATOM 1396 C C . THR A 1 187 ? 24.601 10.025 -31.306 1.00 98.56 187 THR A C 1
ATOM 1398 O O . THR A 1 187 ? 25.387 10.245 -32.225 1.00 98.56 187 THR A O 1
ATOM 1401 N N . PHE A 1 188 ? 24.606 8.854 -30.665 1.00 98.44 188 PHE A N 1
ATOM 1402 C CA . PHE A 1 188 ? 25.433 7.730 -31.104 1.00 98.44 188 PHE A CA 1
ATOM 1403 C C . PHE A 1 188 ? 24.938 7.148 -32.431 1.00 98.44 188 PHE A C 1
ATOM 1405 O O . PHE A 1 188 ? 25.752 6.934 -33.327 1.00 98.44 188 PHE A O 1
ATOM 1412 N N . THR A 1 189 ? 23.627 6.943 -32.571 1.00 98.50 189 THR A N 1
ATOM 1413 C CA . THR A 1 189 ? 22.994 6.486 -33.814 1.00 98.50 189 THR A CA 1
ATOM 1414 C C . THR A 1 189 ? 23.324 7.429 -34.967 1.00 98.50 189 THR A C 1
ATOM 1416 O O . THR A 1 189 ? 23.845 6.972 -35.975 1.00 98.50 189 THR A O 1
ATOM 1419 N N . GLU A 1 190 ? 23.185 8.743 -34.774 1.00 98.56 190 GLU A N 1
ATOM 1420 C CA . GLU A 1 190 ? 23.544 9.744 -35.789 1.00 98.56 190 GLU A CA 1
ATOM 1421 C C . GLU A 1 190 ? 25.018 9.635 -36.228 1.00 98.56 190 GLU A C 1
ATOM 1423 O O . GLU A 1 190 ? 25.340 9.688 -37.415 1.00 98.56 190 GLU A O 1
ATOM 1428 N N . LYS A 1 191 ? 25.943 9.419 -35.282 1.00 98.44 191 LYS A N 1
ATOM 1429 C CA . LYS A 1 191 ? 27.366 9.209 -35.603 1.00 98.44 191 LYS A CA 1
ATOM 1430 C C . LYS A 1 191 ? 27.617 7.908 -36.363 1.00 98.44 191 LYS A C 1
ATOM 1432 O O . LYS A 1 191 ? 28.496 7.883 -37.225 1.00 98.44 191 LYS A O 1
ATOM 1437 N N . MET A 1 192 ? 26.891 6.842 -36.031 1.00 98.38 192 MET A N 1
ATOM 1438 C CA . MET A 1 192 ? 26.974 5.567 -36.743 1.00 98.38 192 MET A CA 1
ATOM 1439 C C . MET A 1 192 ? 26.444 5.698 -38.169 1.00 98.38 192 MET A C 1
ATOM 1441 O O . MET A 1 192 ? 27.107 5.227 -39.090 1.00 98.38 192 MET A O 1
ATOM 1445 N N . ASP A 1 193 ? 25.336 6.406 -38.371 1.00 98.12 193 ASP A N 1
ATOM 1446 C CA . ASP A 1 193 ? 24.779 6.658 -39.702 1.00 98.12 193 ASP A CA 1
ATOM 1447 C C . ASP A 1 193 ? 25.760 7.463 -40.569 1.00 98.12 193 ASP A C 1
ATOM 1449 O O . ASP A 1 193 ? 26.029 7.105 -41.716 1.00 98.12 193 ASP A O 1
ATOM 1453 N N . LEU A 1 194 ? 26.402 8.490 -39.997 1.00 98.00 194 LEU A N 1
ATOM 1454 C CA . LEU A 1 194 ? 27.469 9.240 -40.672 1.00 98.00 194 LEU A CA 1
ATOM 1455 C C . LEU A 1 194 ? 28.678 8.362 -41.031 1.00 98.00 194 LEU A C 1
ATOM 1457 O O . LEU A 1 194 ? 29.309 8.564 -42.070 1.00 98.00 194 LEU A O 1
ATOM 1461 N N . PHE A 1 195 ? 29.036 7.408 -40.171 1.00 97.81 195 PHE A N 1
ATOM 1462 C CA . PHE A 1 195 ? 30.128 6.473 -40.429 1.00 97.81 195 PHE A CA 1
ATOM 1463 C C . PHE A 1 195 ? 29.784 5.504 -41.564 1.00 97.81 195 PHE A C 1
ATOM 1465 O O . PHE A 1 195 ? 30.604 5.316 -42.463 1.00 97.81 195 PHE A O 1
ATOM 1472 N N . VAL A 1 196 ? 28.572 4.944 -41.560 1.00 97.00 196 VAL A N 1
ATOM 1473 C CA . VAL A 1 196 ? 28.070 4.073 -42.634 1.00 97.00 196 VAL A CA 1
ATOM 1474 C C . VAL A 1 196 ? 28.052 4.825 -43.965 1.00 97.00 196 VAL A C 1
ATOM 1476 O O . VAL A 1 196 ? 28.633 4.342 -44.934 1.00 97.00 196 VAL A O 1
ATOM 1479 N N . ALA A 1 197 ? 27.523 6.052 -43.990 1.00 96.25 197 ALA A N 1
ATOM 1480 C CA . ALA A 1 197 ? 27.522 6.888 -45.190 1.00 96.25 197 ALA A CA 1
ATOM 1481 C C . ALA A 1 197 ? 28.944 7.125 -45.735 1.00 96.25 197 ALA A C 1
ATOM 1483 O O . ALA A 1 197 ? 29.176 7.050 -46.940 1.00 96.25 197 ALA A O 1
ATOM 1484 N N . ARG A 1 198 ? 29.937 7.348 -44.860 1.00 96.00 198 ARG A N 1
ATOM 1485 C CA . ARG A 1 198 ? 31.343 7.479 -45.285 1.00 96.00 198 ARG A CA 1
ATOM 1486 C C . ARG A 1 198 ? 31.886 6.203 -45.920 1.00 96.00 198 ARG A C 1
ATOM 1488 O O . ARG A 1 198 ? 32.619 6.300 -46.902 1.00 96.00 198 ARG A O 1
ATOM 1495 N N . PHE A 1 199 ? 31.537 5.035 -45.384 1.00 95.00 199 PHE A N 1
ATOM 1496 C CA . PHE A 1 199 ? 31.943 3.749 -45.952 1.00 95.00 199 PHE A CA 1
ATOM 1497 C C . PHE A 1 199 ? 31.364 3.524 -47.347 1.00 95.00 199 PHE A C 1
ATOM 1499 O O . PHE A 1 199 ? 32.083 3.059 -48.226 1.00 95.00 199 PHE A O 1
ATOM 1506 N N . GLU A 1 200 ? 30.110 3.909 -47.575 1.00 94.00 200 GLU A N 1
ATOM 1507 C CA . GLU A 1 200 ? 29.475 3.817 -48.895 1.00 94.00 200 GLU A CA 1
ATOM 1508 C C . GLU A 1 200 ? 30.086 4.795 -49.909 1.00 94.00 200 GLU A C 1
ATOM 1510 O O . GLU A 1 200 ? 30.180 4.484 -51.095 1.00 94.00 200 GLU A O 1
ATOM 1515 N N . THR A 1 201 ? 30.560 5.959 -49.451 1.00 91.81 201 THR A N 1
ATOM 1516 C CA . THR A 1 201 ? 31.254 6.930 -50.316 1.00 91.81 201 THR A CA 1
ATOM 1517 C C . THR A 1 201 ? 32.701 6.568 -50.632 1.00 91.81 201 THR A C 1
ATOM 1519 O O . THR A 1 201 ? 33.316 7.270 -51.437 1.00 91.81 201 THR A O 1
ATOM 1522 N N . LEU A 1 202 ? 33.273 5.516 -50.027 1.00 89.69 202 LEU A N 1
ATOM 1523 C CA . LEU A 1 202 ? 34.597 5.046 -50.426 1.00 89.69 202 LEU A CA 1
ATOM 1524 C C . LEU A 1 202 ? 34.488 4.568 -51.878 1.00 89.69 202 LEU A C 1
ATOM 1526 O O . LEU A 1 202 ? 33.816 3.567 -52.136 1.00 89.69 202 LEU A O 1
ATOM 1530 N N . PRO A 1 203 ? 35.097 5.279 -52.846 1.00 79.00 203 PRO A N 1
ATOM 1531 C CA . PRO A 1 203 ? 34.957 4.915 -54.240 1.00 79.00 203 PRO A CA 1
ATOM 1532 C C . PRO A 1 203 ? 35.458 3.483 -54.410 1.00 79.00 203 PRO A C 1
ATOM 1534 O O . PRO A 1 203 ? 36.479 3.106 -53.827 1.00 79.00 203 PRO A O 1
ATOM 1537 N N . ALA A 1 204 ? 34.779 2.704 -55.253 1.00 67.75 204 ALA A N 1
ATOM 1538 C CA . ALA A 1 204 ? 35.201 1.379 -55.716 1.00 67.75 204 ALA A CA 1
ATOM 1539 C C . ALA A 1 204 ? 36.500 1.437 -56.562 1.00 67.75 204 ALA A C 1
ATOM 1541 O O . ALA A 1 204 ? 36.674 0.709 -57.533 1.00 67.75 204 ALA A O 1
ATOM 1542 N N . ALA A 1 205 ? 37.424 2.335 -56.212 1.00 60.34 205 ALA A N 1
ATOM 1543 C CA . ALA A 1 205 ? 38.665 2.664 -56.892 1.00 60.34 205 ALA A CA 1
ATOM 1544 C C . ALA A 1 205 ? 39.753 1.597 -56.720 1.00 60.34 205 ALA A C 1
ATOM 1546 O O . ALA A 1 205 ? 40.853 1.760 -57.245 1.00 60.34 205 ALA A O 1
ATOM 1547 N N . VAL A 1 206 ? 39.453 0.470 -56.072 1.00 62.34 206 VAL A N 1
ATOM 1548 C CA . VAL A 1 206 ? 40.208 -0.761 -56.309 1.00 62.34 206 VAL A CA 1
ATOM 1549 C C . VAL A 1 206 ? 39.571 -1.467 -57.503 1.00 62.34 206 VAL A C 1
ATOM 1551 O O . VAL A 1 206 ? 39.036 -2.567 -57.399 1.00 62.34 206 VAL A O 1
ATOM 1554 N N . ALA A 1 207 ? 39.651 -0.825 -58.673 1.00 66.06 207 ALA A N 1
ATOM 1555 C CA . ALA A 1 207 ? 39.706 -1.603 -59.897 1.00 66.06 207 ALA A CA 1
ATOM 1556 C C . ALA A 1 207 ? 40.866 -2.595 -59.706 1.00 66.06 207 ALA A C 1
ATOM 1558 O O . ALA A 1 207 ? 41.940 -2.167 -59.259 1.00 66.06 207 ALA A O 1
ATOM 1559 N N . PRO A 1 208 ? 40.669 -3.900 -59.953 1.00 68.06 208 PRO A N 1
ATOM 1560 C CA . PRO A 1 208 ? 41.729 -4.879 -59.791 1.00 68.06 208 PRO A CA 1
ATOM 1561 C C . PRO A 1 208 ? 42.923 -4.403 -60.614 1.00 68.06 208 PRO A C 1
ATOM 1563 O O . PRO A 1 208 ? 42.863 -4.356 -61.843 1.00 68.06 208 PRO A O 1
ATOM 1566 N N . ARG A 1 209 ? 43.999 -3.986 -59.932 1.00 64.50 209 ARG A N 1
ATOM 1567 C CA . ARG A 1 209 ? 45.289 -3.776 -60.582 1.00 64.50 209 ARG A CA 1
ATOM 1568 C C . ARG A 1 209 ? 45.576 -5.083 -61.301 1.00 64.50 209 ARG A C 1
ATOM 1570 O O . ARG A 1 209 ? 45.657 -6.123 -60.648 1.00 64.50 209 ARG A O 1
ATOM 1577 N N . ALA A 1 210 ? 45.648 -5.014 -62.630 1.00 70.56 210 ALA A N 1
ATOM 1578 C CA . ALA A 1 210 ? 45.989 -6.153 -63.460 1.00 70.56 210 ALA A CA 1
ATOM 1579 C C . ALA A 1 210 ? 47.196 -6.868 -62.831 1.00 70.56 210 ALA A C 1
ATOM 1581 O O . ALA A 1 210 ? 48.133 -6.184 -62.395 1.00 70.56 210 ALA A O 1
ATOM 1582 N N . PRO A 1 211 ? 47.154 -8.206 -62.708 1.00 70.56 211 PRO A N 1
ATOM 1583 C CA . PRO A 1 211 ? 48.236 -8.951 -62.091 1.00 70.56 211 PRO A CA 1
ATOM 1584 C C . PRO A 1 211 ? 49.550 -8.572 -62.786 1.00 70.56 211 PRO A C 1
ATOM 1586 O O . PRO A 1 211 ? 49.591 -8.544 -64.021 1.00 70.56 211 PRO A O 1
ATOM 1589 N N . PRO A 1 212 ? 50.616 -8.237 -62.036 1.00 71.88 212 PRO A N 1
ATOM 1590 C CA . PRO A 1 212 ? 51.916 -8.032 -62.647 1.00 71.88 212 PRO A CA 1
ATOM 1591 C C . PRO A 1 212 ? 52.305 -9.316 -63.398 1.00 71.88 212 PRO A C 1
ATOM 1593 O O . PRO A 1 212 ? 52.042 -10.413 -62.893 1.00 71.88 212 PRO A O 1
ATOM 1596 N N . PRO A 1 213 ? 52.895 -9.211 -64.601 1.00 62.56 213 PRO A N 1
ATOM 1597 C CA . PRO A 1 213 ? 53.271 -10.378 -65.386 1.00 62.56 213 PRO A CA 1
ATOM 1598 C C . PRO A 1 213 ? 54.184 -11.287 -64.558 1.00 62.56 213 PRO A C 1
ATOM 1600 O O . PRO A 1 213 ? 55.170 -10.830 -63.976 1.00 62.56 213 PRO A O 1
ATOM 1603 N N . CYS A 1 214 ? 53.827 -12.572 -64.488 1.00 50.69 214 CYS A N 1
ATOM 1604 C CA . CYS A 1 214 ? 54.569 -13.613 -63.787 1.00 50.69 214 CYS A CA 1
ATOM 1605 C C . CYS A 1 214 ? 55.995 -13.745 -64.346 1.00 50.69 214 CYS A C 1
ATOM 1607 O O . CYS A 1 214 ? 56.253 -14.523 -65.260 1.00 50.69 214 CYS A O 1
ATOM 1609 N N . GLY A 1 215 ? 56.936 -13.003 -63.766 1.00 56.16 215 GLY A N 1
ATOM 1610 C CA . GLY A 1 215 ? 58.361 -13.284 -63.863 1.00 56.16 215 GLY A CA 1
ATOM 1611 C C . GLY A 1 215 ? 58.708 -14.422 -62.911 1.00 56.16 215 GLY A C 1
ATOM 1612 O O . GLY A 1 215 ? 58.774 -14.229 -61.699 1.00 56.16 215 GLY A O 1
ATOM 1613 N N . ALA A 1 216 ? 58.903 -15.616 -63.463 1.00 58.62 216 ALA A N 1
ATOM 1614 C CA . ALA A 1 216 ? 59.345 -16.793 -62.737 1.00 58.62 216 ALA A CA 1
ATOM 1615 C C . ALA A 1 216 ? 60.692 -16.541 -62.037 1.00 58.62 216 ALA A C 1
ATOM 1617 O O . ALA A 1 216 ? 61.726 -16.389 -62.688 1.00 58.62 216 ALA A O 1
ATOM 1618 N N . ARG A 1 217 ? 60.707 -16.568 -60.703 1.00 52.84 217 ARG A N 1
ATOM 1619 C CA . ARG A 1 217 ? 61.922 -16.906 -59.959 1.00 52.84 217 ARG A CA 1
ATOM 1620 C C . ARG A 1 217 ? 61.564 -17.615 -58.663 1.00 52.84 217 ARG A C 1
ATOM 1622 O O . ARG A 1 217 ? 61.052 -17.022 -57.722 1.00 52.84 217 ARG A O 1
ATOM 1629 N N . ALA A 1 218 ? 61.818 -18.916 -58.676 1.00 55.75 218 ALA A N 1
ATOM 1630 C CA . ALA A 1 218 ? 61.715 -19.795 -57.533 1.00 55.75 218 ALA A CA 1
ATOM 1631 C C . ALA A 1 218 ? 62.747 -19.406 -56.467 1.00 55.75 218 ALA A C 1
ATOM 1633 O O . ALA A 1 218 ? 63.944 -19.363 -56.749 1.00 55.75 218 ALA A O 1
ATOM 1634 N N . THR A 1 219 ? 62.287 -19.208 -55.236 1.00 62.75 219 THR A N 1
ATOM 1635 C CA . THR A 1 219 ? 63.081 -19.449 -54.030 1.00 62.75 219 THR A CA 1
ATOM 1636 C C . THR A 1 219 ? 62.196 -20.128 -52.981 1.00 62.75 219 THR A C 1
ATOM 1638 O O . THR A 1 219 ? 61.048 -19.721 -52.794 1.00 62.75 219 THR A O 1
ATOM 1641 N N . PRO A 1 220 ? 62.689 -21.174 -52.295 1.00 61.88 220 PRO A N 1
ATOM 1642 C CA . PRO A 1 220 ? 61.952 -21.848 -51.241 1.00 61.88 220 PRO A CA 1
ATOM 1643 C C . PRO A 1 220 ? 62.393 -21.276 -49.895 1.00 61.88 220 PRO A C 1
ATOM 1645 O O . PRO A 1 220 ? 63.508 -21.544 -49.464 1.00 61.88 220 PRO A O 1
ATOM 1648 N N . PHE A 1 221 ? 61.551 -20.507 -49.207 1.00 47.69 221 PHE A N 1
ATOM 1649 C CA . PHE A 1 221 ? 61.802 -20.215 -47.795 1.00 47.69 221 PHE A CA 1
ATOM 1650 C C . PHE A 1 221 ? 60.515 -20.198 -46.969 1.00 47.69 221 PHE A C 1
ATOM 1652 O O . PHE A 1 221 ? 59.701 -19.287 -47.045 1.00 47.69 221 PHE A O 1
ATOM 1659 N N . ALA A 1 222 ? 60.422 -21.260 -46.166 1.00 46.28 222 ALA A N 1
ATOM 1660 C CA . ALA A 1 222 ? 59.969 -21.299 -44.783 1.00 46.28 222 ALA A CA 1
ATOM 1661 C C . ALA A 1 222 ? 58.538 -20.839 -44.457 1.00 46.28 222 ALA A C 1
ATOM 1663 O O . ALA A 1 222 ? 58.238 -19.664 -44.263 1.00 46.28 222 ALA A O 1
ATOM 1664 N N . CYS A 1 223 ? 57.697 -21.848 -44.219 1.00 54.62 223 CYS A N 1
ATOM 1665 C CA . CYS A 1 223 ? 56.569 -21.792 -43.301 1.00 54.62 223 CYS A CA 1
ATOM 1666 C C . CYS A 1 223 ? 57.003 -21.249 -41.929 1.00 54.62 223 CYS A C 1
ATOM 1668 O O . CYS A 1 223 ? 57.773 -21.894 -41.220 1.00 54.62 223 CYS A O 1
ATOM 1670 N N . ALA A 1 224 ? 56.442 -20.115 -41.522 1.00 47.22 224 ALA A N 1
ATOM 1671 C CA . ALA A 1 224 ? 56.385 -19.712 -40.125 1.00 47.22 224 ALA A CA 1
ATOM 1672 C C . ALA A 1 224 ? 54.979 -19.180 -39.828 1.00 47.22 224 ALA A C 1
ATOM 1674 O O . ALA A 1 224 ? 54.644 -18.033 -40.118 1.00 47.22 224 ALA A O 1
ATOM 1675 N N . SER A 1 225 ? 54.141 -20.056 -39.279 1.00 56.97 225 SER A N 1
ATOM 1676 C CA . SER A 1 225 ? 52.859 -19.706 -38.674 1.00 56.97 225 SER A CA 1
ATOM 1677 C C . SER A 1 225 ? 53.092 -18.895 -37.397 1.00 56.97 225 SER A C 1
ATOM 1679 O O . SER A 1 225 ? 53.807 -19.381 -36.517 1.00 56.97 225 SER A O 1
ATOM 1681 N N . PRO A 1 226 ? 52.449 -17.733 -37.195 1.00 58.16 226 PRO A N 1
ATOM 1682 C CA . PRO A 1 226 ? 52.313 -17.171 -35.867 1.00 58.16 226 PRO A CA 1
ATOM 1683 C C . PRO A 1 226 ? 51.031 -17.701 -35.224 1.00 58.16 226 PRO A C 1
ATOM 1685 O O . PRO A 1 226 ? 49.910 -17.409 -35.640 1.00 58.16 226 PRO A O 1
ATOM 1688 N N . LEU A 1 227 ? 51.261 -18.496 -34.184 1.00 56.56 227 LEU A N 1
ATOM 1689 C CA . LEU A 1 227 ? 50.341 -18.848 -33.116 1.00 56.56 227 LEU A CA 1
ATOM 1690 C C . LEU A 1 227 ? 49.484 -17.655 -32.649 1.00 56.56 227 LEU A C 1
ATOM 1692 O O . LEU A 1 227 ? 49.989 -16.570 -32.365 1.00 56.56 227 LEU A O 1
ATOM 1696 N N . ALA A 1 228 ? 48.194 -17.945 -32.495 1.00 55.94 228 ALA A N 1
ATOM 1697 C CA . ALA A 1 228 ? 47.279 -17.490 -31.451 1.00 55.94 228 ALA A CA 1
ATOM 1698 C C . ALA A 1 228 ? 47.737 -16.323 -30.549 1.00 55.94 228 ALA A C 1
ATOM 1700 O O . ALA A 1 228 ? 48.554 -16.490 -29.643 1.00 55.94 228 ALA A O 1
ATOM 1701 N N . ARG A 1 229 ? 47.054 -15.179 -30.671 1.00 49.97 229 ARG A N 1
ATOM 1702 C CA . ARG A 1 229 ? 46.948 -14.192 -29.588 1.00 49.97 229 ARG A CA 1
ATOM 1703 C C . ARG A 1 229 ? 45.496 -14.126 -29.121 1.00 49.97 229 ARG A C 1
ATOM 1705 O O . ARG A 1 229 ? 44.696 -13.346 -29.624 1.00 49.97 229 ARG A O 1
ATOM 1712 N N . ALA A 1 230 ? 45.161 -14.994 -28.169 1.00 53.50 230 ALA A N 1
ATOM 1713 C CA . ALA A 1 230 ? 43.944 -14.887 -27.380 1.00 53.50 230 ALA A CA 1
ATOM 1714 C C . ALA A 1 230 ? 44.054 -13.632 -26.499 1.00 53.50 230 ALA A C 1
ATOM 1716 O O . ALA A 1 230 ? 44.845 -13.589 -25.556 1.00 53.50 230 ALA A O 1
ATOM 1717 N N . ALA A 1 231 ? 43.303 -12.586 -26.838 1.00 57.00 231 ALA A N 1
ATOM 1718 C CA . ALA A 1 231 ? 43.147 -11.423 -25.979 1.00 57.00 231 ALA A CA 1
ATOM 1719 C C . ALA A 1 231 ? 42.210 -11.801 -24.825 1.00 57.00 231 ALA A C 1
ATOM 1721 O O . ALA A 1 231 ? 41.020 -12.045 -25.022 1.00 57.00 231 ALA A O 1
ATOM 1722 N N . ALA A 1 232 ? 42.781 -11.892 -23.626 1.00 53.06 232 ALA A N 1
ATOM 1723 C CA . ALA A 1 232 ? 42.061 -12.097 -22.384 1.00 53.06 232 ALA A CA 1
ATOM 1724 C C . ALA A 1 232 ? 41.025 -10.981 -22.177 1.00 53.06 232 ALA A C 1
ATOM 1726 O O . ALA A 1 232 ? 41.352 -9.794 -22.165 1.00 53.06 232 ALA A O 1
ATOM 1727 N N . ALA A 1 233 ? 39.769 -11.382 -22.004 1.00 50.88 233 ALA A N 1
ATOM 1728 C CA . ALA A 1 233 ? 38.689 -10.510 -21.584 1.00 50.88 233 ALA A CA 1
ATOM 1729 C C . ALA A 1 233 ? 38.917 -10.080 -20.126 1.00 50.88 233 ALA A C 1
ATOM 1731 O O . ALA A 1 233 ? 38.728 -10.858 -19.190 1.00 50.88 233 ALA A O 1
ATOM 1732 N N . SER A 1 234 ? 39.319 -8.826 -19.928 1.00 56.59 234 SER A N 1
ATOM 1733 C CA . SER A 1 234 ? 39.320 -8.175 -18.619 1.00 56.59 234 SER A CA 1
ATOM 1734 C C . SER A 1 234 ? 37.879 -7.999 -18.135 1.00 56.59 234 SER A C 1
ATOM 1736 O O . SER A 1 234 ? 37.155 -7.122 -18.602 1.00 56.59 234 SER A O 1
ATOM 1738 N N . SER A 1 235 ? 37.460 -8.840 -17.190 1.00 59.94 235 SER A N 1
ATOM 1739 C CA . SER A 1 235 ? 36.204 -8.667 -16.455 1.00 59.94 235 SER A CA 1
ATOM 1740 C C . SER A 1 235 ? 36.288 -7.438 -15.538 1.00 59.94 235 SER A C 1
ATOM 1742 O O . SER A 1 235 ? 37.229 -7.340 -14.747 1.00 59.94 235 SER A O 1
ATOM 1744 N N . PRO A 1 236 ? 35.324 -6.502 -15.580 1.00 61.22 236 PRO A N 1
ATOM 1745 C CA . PRO A 1 236 ? 35.293 -5.376 -14.659 1.00 61.22 236 PRO A CA 1
ATOM 1746 C C . PRO A 1 236 ? 34.849 -5.850 -13.269 1.00 61.22 236 PRO A C 1
ATOM 1748 O O . PRO A 1 236 ? 33.766 -6.408 -13.087 1.00 61.22 236 PRO A O 1
ATOM 1751 N N . GLY A 1 237 ? 35.705 -5.624 -12.271 1.00 58.62 237 GLY A N 1
ATOM 1752 C CA . GLY A 1 237 ? 35.438 -5.950 -10.876 1.00 58.62 237 GLY A CA 1
ATOM 1753 C C . GLY A 1 237 ? 34.189 -5.245 -10.344 1.00 58.62 237 GLY A C 1
ATOM 1754 O O . GLY A 1 237 ? 34.113 -4.015 -10.307 1.00 58.62 237 GLY A O 1
ATOM 1755 N N . ARG A 1 238 ? 33.220 -6.036 -9.871 1.00 57.44 238 ARG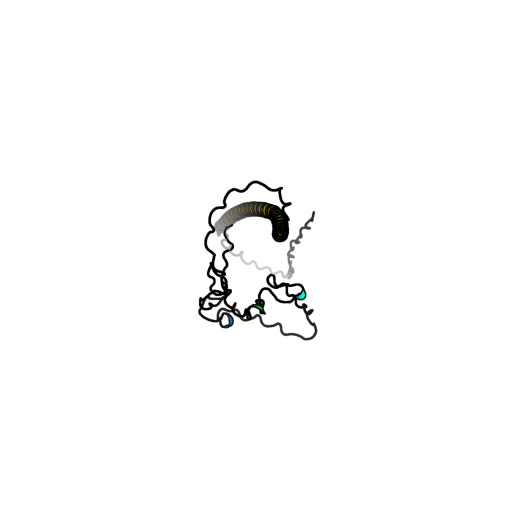 A N 1
ATOM 1756 C CA . ARG A 1 238 ? 32.106 -5.565 -9.042 1.00 57.44 238 ARG A CA 1
ATOM 1757 C C . ARG A 1 238 ? 32.655 -5.048 -7.711 1.00 57.44 238 ARG A C 1
ATOM 1759 O O . ARG A 1 238 ? 32.995 -5.832 -6.831 1.00 57.44 238 ARG A O 1
ATOM 1766 N N . ARG A 1 239 ? 32.705 -3.726 -7.537 1.00 60.94 239 ARG A N 1
ATOM 1767 C CA . ARG A 1 239 ? 32.782 -3.109 -6.205 1.00 60.94 239 ARG A CA 1
ATOM 1768 C C . ARG A 1 239 ? 31.384 -3.101 -5.595 1.00 60.94 239 ARG A C 1
ATOM 1770 O O . ARG A 1 239 ? 30.510 -2.374 -6.054 1.00 60.94 239 ARG A O 1
ATOM 1777 N N . THR A 1 240 ? 31.178 -3.900 -4.558 1.00 65.44 240 THR A N 1
ATOM 1778 C CA . THR A 1 240 ? 30.027 -3.782 -3.656 1.00 65.44 240 THR A CA 1
ATOM 1779 C C . THR A 1 240 ? 30.218 -2.577 -2.727 1.00 65.44 240 THR A C 1
ATOM 1781 O O . THR A 1 240 ? 31.276 -2.474 -2.097 1.00 65.44 240 THR A O 1
ATOM 1784 N N . PRO A 1 241 ? 29.235 -1.672 -2.592 1.00 65.31 241 PRO A N 1
ATOM 1785 C CA . PRO A 1 241 ? 29.305 -0.591 -1.620 1.00 65.31 241 PRO A CA 1
ATOM 1786 C C . PRO A 1 241 ? 29.075 -1.140 -0.204 1.00 65.31 241 PRO A C 1
ATOM 1788 O O . PRO A 1 241 ? 28.062 -1.780 0.075 1.00 65.31 241 PRO A O 1
ATOM 1791 N N . ARG A 1 242 ? 30.020 -0.873 0.707 1.00 61.47 242 ARG A N 1
ATOM 1792 C CA . ARG A 1 242 ? 29.811 -1.026 2.153 1.00 61.47 242 ARG A CA 1
ATOM 1793 C C . ARG A 1 242 ? 28.808 0.037 2.601 1.00 61.47 242 ARG A C 1
ATOM 1795 O O . ARG A 1 242 ? 29.156 1.212 2.697 1.00 61.47 242 ARG A O 1
ATOM 1802 N N . GLY A 1 243 ? 27.577 -0.388 2.866 1.00 60.53 243 GLY A N 1
ATOM 1803 C CA . GLY A 1 243 ? 26.586 0.415 3.573 1.00 60.53 243 GLY A CA 1
ATOM 1804 C C . GLY A 1 243 ? 27.076 0.717 4.987 1.00 60.53 243 GLY A C 1
ATOM 1805 O O . GLY A 1 243 ? 27.419 -0.189 5.745 1.00 60.53 243 GLY A O 1
ATOM 1806 N N . ARG A 1 244 ? 27.154 2.005 5.314 1.00 64.62 244 ARG A N 1
ATOM 1807 C CA . ARG A 1 244 ? 27.459 2.517 6.648 1.00 64.62 244 ARG A CA 1
ATOM 1808 C C . ARG A 1 244 ? 26.129 2.728 7.363 1.00 64.62 244 ARG A C 1
ATOM 1810 O O . ARG A 1 244 ? 25.372 3.610 6.976 1.00 64.62 244 ARG A O 1
ATOM 1817 N N . VAL A 1 245 ? 25.857 1.908 8.371 1.00 58.69 245 VAL A N 1
ATOM 1818 C CA . VAL A 1 245 ? 24.738 2.104 9.298 1.00 58.69 245 VAL A CA 1
ATOM 1819 C C . VAL A 1 245 ? 25.159 3.160 10.321 1.00 58.69 245 VAL A C 1
ATOM 1821 O O . VAL A 1 245 ? 26.242 3.059 10.907 1.00 58.69 245 VAL A O 1
ATOM 1824 N N . ARG A 1 246 ? 24.332 4.188 10.490 1.00 65.69 246 ARG A N 1
ATOM 1825 C CA . ARG A 1 246 ? 24.278 5.052 11.670 1.00 65.69 246 ARG A CA 1
ATOM 1826 C C . ARG A 1 246 ? 22.821 5.227 12.045 1.00 65.69 246 ARG A C 1
ATOM 1828 O O . ARG A 1 246 ? 22.013 5.334 11.098 1.00 65.69 246 ARG A O 1
#

Sequence (246 aa):
MKDEQSWCFRCWGFGHISRYCFAAERCAWCSGPHDSRSCPHRAPPPAAPASDSASTPPQVSPPDTSLWECPRCHQAGVNVWHGCARRQTVAAPAATTIPQLAPPLPPPRSTPHPALPTISVSPQVTALSNTVAALQSRIASLEAALDGVEAPLDRLVEQRANLDNSLQTLAGSQKVIFKKIIASVATFTEKMDLFVARFETLPAAVAPRAPPPCGARATPFACASPLARAAAASSPGRRTPRGRVR

pLDDT: mean 76.54, std 18.44, range [41.44, 98.56]